Protein 3MWF (pdb70)

Foldseek 3Di:
DDWDQADQGIWDADDQWQAEEELALALCVLCVLLVHAHLEYAAFLPPPRHDPVCVVSNVNHHHQYHNLDGNLVVVLVSQGQEYEHECVRCVPCVVVNVVRYTYHYHPDQQPQLVSLCRVCRNNVNNVSSVVLVVVLLVLLVLLLVLVCVVCPVCPPWAEWEWEQELQWIKIQCAARQNVLVVSSRHHHDPVSVVCVVVVDGMGTGRDLVCLVNRAILAYEYHYDDSPDPDSCSSVVRCVVSCVDPSVCPHNNNVVVRYHPPDDCCLRHRSSHSVSSSVVSVVCCVSVVTDSD

Nearest PDB structures (foldseek):
  3mwf-assembly1_A  TM=1.003E+00  e=2.147E-59  Staphylococcus aureus subsp. aureus N315
  3mwg-assembly2_B  TM=9.743E-01  e=3.821E-48  Staphylococcus aureus subsp. aureus N315
  3tny-assembly1_A  TM=9.291E-01  e=4.302E-31  Bacillus cereus
  3eiw-assembly1_A  TM=8.180E-01  e=3.747E-22  Staphylococcus aureus subsp. aureus N315
  6all-assembly1_A  TM=7.785E-01  e=6.641E-17  Bacillus anthracis str. 'Ames Ancestor'

B-factor: mean 20.23, std 7.48, range [8.14, 50.44]

Solvent-accessible surface area: 13894 Å² total; per-residue (Å²): 121,46,72,2,184,28,38,51,38,91,11,102,1,158,48,96,8,140,99,0,0,0,0,0,15,1,0,10,0,0,0,20,24,5,58,19,138,3,27,0,0,8,27,4,39,29,95,103,70,39,7,104,88,6,82,109,56,5,135,142,8,91,42,1,21,89,2,67,77,16,70,43,114,39,0,53,124,28,162,12,46,0,0,0,0,1,79,84,82,2,82,200,40,22,108,86,0,47,178,48,6,43,0,0,1,13,90,23,26,19,70,5,49,66,1,0,120,22,0,0,87,3,1,37,50,106,141,74,5,109,75,24,23,118,107,2,78,84,50,15,45,44,0,69,143,7,0,103,40,84,38,137,145,61,30,65,14,83,6,4,3,0,2,0,24,19,122,27,0,48,0,11,4,4,0,1,0,4,39,1,7,66,44,0,12,4,103,29,17,169,83,0,55,99,44,36,107,106,61,88,54,54,5,101,14,122,47,81,144,39,0,78,30,0,42,2,49,7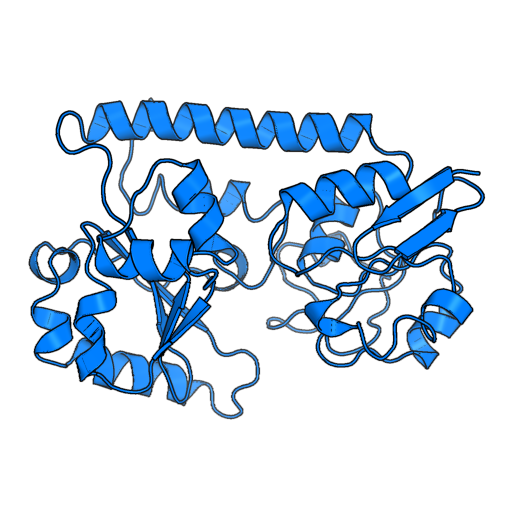,0,0,2,3,30,4,33,31,85,30,216,68,89,64,68,12,121,121,9,25,63,82,15,35,74,14,157,47,14,110,98,5,50,0,34,131,96,138,62,49,8,78,105,12,79,41,21,14,1,31,9,0,5,0,4,86,6,0,31,109,0,0,54,16,0,11,125,77,8,121,10,140,127,139

Structure (mmCIF, N/CA/C/O backbone):
data_3MWF
#
_entry.id   3MWF
#
_cell.length_a   57.719
_cell.length_b   71.588
_cell.length_c   72.568
_cell.angle_alpha   90.000
_cell.angle_beta   90.000
_cell.angle_gamma   90.000
#
_symmetry.space_group_name_H-M   'P 21 21 21'
#
loop_
_entity.id
_entity.type
_entity.pdbx_description
1 polymer 'Iron-regulated ABC transporter siderophore-binding protein SirA'
2 non-polymer 'FE (III) ION'
3 non-polymer '5-[(2-{[(3S)-5-{[(2S)-2-amino-2-carboxyethyl]amino}-3-carboxy-3-hydroxy-5-oxopentanoyl]amino}ethyl)amino]-2,5-dioxopentanoic acid'
4 water water
#
loop_
_atom_site.group_PDB
_atom_site.id
_atom_site.type_symbol
_atom_site.label_atom_id
_atom_site.label_alt_id
_atom_site.label_comp_id
_atom_site.label_asym_id
_atom_site.label_entity_id
_atom_site.label_seq_id
_atom_site.pdbx_PDB_ins_code
_atom_site.Cartn_x
_atom_site.Cartn_y
_atom_site.Cartn_z
_atom_site.occupancy
_atom_site.B_iso_or_equiv
_atom_site.auth_seq_id
_atom_site.auth_comp_id
_atom_site.auth_asym_id
_atom_site.auth_atom_id
_atom_site.pdbx_PDB_model_num
ATOM 1 N N . THR A 1 5 ? 40.300 12.439 -2.042 1.00 42.87 37 THR A N 1
ATOM 2 C CA . THR A 1 5 ? 39.203 13.059 -1.214 1.00 42.66 37 THR A CA 1
ATOM 3 C C . THR A 1 5 ? 38.593 14.290 -1.898 1.00 41.70 37 THR A C 1
ATOM 4 O O . THR A 1 5 ? 39.318 15.177 -2.364 1.00 41.71 37 THR A O 1
ATOM 8 N N . THR A 1 6 ? 37.258 14.311 -1.966 1.00 40.31 38 THR A N 1
ATOM 9 C CA . THR A 1 6 ? 36.495 15.412 -2.567 1.00 38.86 38 THR A CA 1
ATOM 10 C C . THR A 1 6 ? 35.335 15.811 -1.653 1.00 37.32 38 THR A C 1
ATOM 11 O O . THR A 1 6 ? 34.554 14.951 -1.215 1.00 36.93 38 THR A O 1
ATOM 15 N N . SER A 1 7 ? 35.224 17.108 -1.376 1.00 35.01 39 SER A N 1
ATOM 16 C CA . SER A 1 7 ? 34.119 17.638 -0.585 1.00 33.44 39 SER A CA 1
ATOM 17 C C . SER A 1 7 ? 33.070 18.248 -1.508 1.00 31.92 39 SER A C 1
ATOM 18 O O . SER A 1 7 ? 33.384 19.089 -2.356 1.00 32.22 39 SER A O 1
ATOM 21 N N . ILE A 1 8 ? 31.822 17.819 -1.341 1.00 29.22 40 ILE A N 1
ATOM 22 C CA . ILE A 1 8 ? 30.735 18.286 -2.185 1.00 27.60 40 ILE A CA 1
ATOM 23 C C . ILE A 1 8 ? 29.629 18.967 -1.384 1.00 26.17 40 ILE A C 1
ATOM 24 O O . ILE A 1 8 ? 29.115 18.389 -0.431 1.00 25.08 40 ILE A O 1
ATOM 29 N N . LYS A 1 9 ? 29.279 20.193 -1.779 1.00 24.45 41 LYS A N 1
ATOM 30 C CA . LYS A 1 9 ? 28.126 20.911 -1.234 1.00 24.14 41 LYS A CA 1
ATOM 31 C C . LYS A 1 9 ? 26.876 20.545 -2.045 1.00 22.69 41 LYS A C 1
ATOM 32 O O . LYS A 1 9 ? 26.877 20.691 -3.263 1.00 24.73 41 LYS A O 1
ATOM 38 N N . HIS A 1 10 ? 25.819 20.069 -1.394 1.00 20.40 42 HIS A N 1
ATOM 39 C CA . HIS A 1 10 ? 24.643 19.634 -2.147 1.00 18.49 42 HIS A CA 1
ATOM 40 C C . HIS A 1 10 ? 23.392 20.014 -1.378 1.00 18.95 42 HIS A C 1
ATOM 41 O O . HIS A 1 10 ? 23.474 20.759 -0.382 1.00 19.15 42 HIS A O 1
ATOM 48 N N . ALA A 1 11 ? 22.232 19.529 -1.824 1.00 18.16 43 ALA A N 1
ATOM 49 C CA . ALA A 1 11 ? 20.971 19.996 -1.258 1.00 18.42 43 ALA A CA 1
ATOM 50 C C . ALA A 1 11 ? 20.751 19.647 0.208 1.00 18.96 43 ALA A C 1
ATOM 51 O O . ALA A 1 11 ? 19.959 20.298 0.878 1.00 19.64 43 ALA A O 1
ATOM 53 N N . MET A 1 12 ? 21.451 18.628 0.705 1.00 17.60 44 MET A N 1
ATOM 54 C CA . MET A 1 12 ? 21.237 18.189 2.066 1.00 19.11 44 MET A CA 1
ATOM 55 C C . MET A 1 12 ? 22.434 18.423 2.977 1.00 18.91 44 MET A C 1
ATOM 56 O O . MET A 1 12 ? 22.458 17.931 4.104 1.00 20.34 44 MET A O 1
ATOM 61 N N . GLY A 1 13 ? 23.410 19.178 2.505 1.00 19.30 45 GLY A N 1
ATOM 62 C CA . GLY A 1 13 ? 24.566 19.498 3.347 1.00 20.00 45 GLY A CA 1
ATOM 63 C C . GLY A 1 13 ? 25.863 19.283 2.614 1.00 20.54 45 GLY A C 1
ATOM 64 O O . GLY A 1 13 ? 25.932 19.462 1.400 1.00 19.65 45 GLY A O 1
ATOM 65 N N . THR A 1 14 ? 26.903 18.918 3.368 1.00 20.48 46 THR A N 1
ATOM 66 C CA . THR A 1 14 ? 28.223 18.658 2.805 1.00 21.54 46 THR A CA 1
ATOM 67 C C . THR A 1 14 ? 28.609 17.192 2.967 1.00 21.24 46 THR A C 1
ATOM 68 O O . THR A 1 14 ? 28.424 16.610 4.043 1.00 21.87 46 THR A O 1
ATOM 72 N N . THR A 1 15 ? 29.169 16.613 1.904 1.00 21.73 47 THR A N 1
ATOM 73 C CA . THR A 1 15 ? 29.586 15.203 1.905 1.00 22.34 47 THR A CA 1
ATOM 74 C C . THR A 1 15 ? 31.021 15.052 1.447 1.00 23.73 47 THR A C 1
ATOM 75 O O . THR A 1 15 ? 31.395 15.621 0.430 1.00 23.65 47 THR A O 1
ATOM 79 N N . GLU A 1 16 ? 31.805 14.272 2.204 1.00 25.47 48 GLU A N 1
ATOM 80 C CA . GLU A 1 16 ? 33.177 13.937 1.847 1.00 27.38 48 GLU A CA 1
ATOM 81 C C . GLU A 1 16 ? 33.207 12.585 1.151 1.00 28.12 48 GLU A C 1
ATOM 82 O O . GLU A 1 16 ? 32.761 11.585 1.701 1.00 27.72 48 GLU A O 1
ATOM 88 N N . ILE A 1 17 ? 33.732 12.577 -0.067 1.00 29.78 49 ILE A N 1
ATOM 89 C CA . ILE A 1 17 ? 33.897 11.353 -0.837 1.00 31.88 49 ILE A CA 1
ATOM 90 C C . ILE A 1 17 ? 35.377 11.009 -0.844 1.00 33.83 49 ILE A C 1
ATOM 91 O O . ILE A 1 17 ? 36.210 11.830 -1.251 1.00 33.72 49 ILE A O 1
ATOM 96 N N . LYS A 1 18 ? 35.709 9.804 -0.384 1.00 36.00 50 LYS A N 1
ATOM 97 C CA . LYS A 1 18 ? 37.097 9.352 -0.466 1.00 37.86 50 LYS A CA 1
ATOM 98 C C . LYS A 1 18 ? 37.253 8.464 -1.694 1.00 38.25 50 LYS A C 1
ATOM 99 O O . LYS A 1 18 ? 36.569 7.446 -1.815 1.00 39.53 50 LYS A O 1
ATOM 105 N N . GLY A 1 19 ? 38.112 8.880 -2.624 1.00 38.09 51 GLY A N 1
ATOM 106 C CA . GLY A 1 19 ? 38.406 8.091 -3.823 1.00 37.83 51 GLY A CA 1
ATOM 107 C C . GLY A 1 19 ? 37.532 8.441 -5.010 1.00 37.68 51 GLY A C 1
ATOM 108 O O . GLY A 1 19 ? 36.762 9.407 -4.968 1.00 37.95 51 GLY A O 1
ATOM 109 N N . LYS A 1 20 ? 37.674 7.669 -6.086 1.00 36.89 52 LYS A N 1
ATOM 110 C CA . LYS A 1 20 ? 36.806 7.791 -7.245 1.00 35.81 52 LYS A CA 1
ATOM 111 C C . LYS A 1 20 ? 35.762 6.692 -7.079 1.00 34.47 52 LYS A C 1
ATOM 112 O O . LYS A 1 20 ? 36.086 5.513 -7.205 1.00 34.29 52 LYS A O 1
ATOM 118 N N . PRO A 1 21 ? 34.515 7.068 -6.732 1.00 32.40 53 PRO A N 1
ATOM 119 C CA . PRO A 1 21 ? 33.527 6.031 -6.443 1.00 31.24 53 PRO A CA 1
ATOM 120 C C . PRO A 1 21 ? 33.322 5.106 -7.635 1.00 30.04 53 PRO A C 1
ATOM 121 O O . PRO A 1 21 ? 33.270 5.580 -8.767 1.00 30.12 53 PRO A O 1
ATOM 125 N N . LYS A 1 22 ? 33.225 3.805 -7.380 1.00 28.91 54 LYS A N 1
ATOM 126 C CA . LYS A 1 22 ? 33.000 2.827 -8.452 1.00 28.19 54 LYS A CA 1
ATOM 127 C C . LYS A 1 22 ? 31.723 2.012 -8.258 1.00 26.25 54 LYS A C 1
ATOM 128 O O . LYS A 1 22 ? 31.299 1.281 -9.161 1.00 27.14 54 LYS A O 1
ATOM 134 N N . ARG A 1 23 ? 31.118 2.117 -7.078 1.00 23.39 55 ARG A N 1
ATOM 135 C CA . ARG A 1 23 ? 29.898 1.388 -6.766 1.00 21.10 55 ARG A CA 1
ATOM 136 C C . ARG A 1 23 ? 28.821 2.389 -6.359 1.00 19.67 55 ARG A C 1
ATOM 137 O O . ARG A 1 23 ? 28.697 2.721 -5.178 1.00 20.46 55 ARG A O 1
ATOM 145 N N A VAL A 1 24 ? 28.072 2.896 -7.333 0.50 18.65 56 VAL A N 1
ATOM 146 N N B VAL A 1 24 ? 28.036 2.822 -7.339 0.50 18.71 56 VAL A N 1
ATOM 147 C CA A VAL A 1 24 ? 27.093 3.950 -7.062 0.50 17.56 56 VAL A CA 1
ATOM 148 C CA B VAL A 1 24 ? 27.045 3.870 -7.147 0.50 17.74 56 VAL A CA 1
ATOM 149 C C A VAL A 1 24 ? 25.667 3.405 -7.071 0.50 17.11 56 VAL A C 1
ATOM 150 C C B VAL A 1 24 ? 25.642 3.295 -7.017 0.50 17.18 56 VAL A C 1
ATOM 151 O O A VAL A 1 24 ? 25.331 2.537 -7.888 0.50 16.72 56 VAL A O 1
ATOM 152 O O B VAL A 1 24 ? 25.283 2.323 -7.691 0.50 16.59 56 VAL A O 1
ATOM 159 N N . VAL A 1 25 ? 24.852 3.888 -6.132 1.00 16.29 57 VAL A N 1
ATOM 160 C CA . VAL A 1 25 ? 23.442 3.540 -6.030 1.00 15.22 57 VAL A CA 1
ATOM 161 C C . VAL A 1 25 ? 22.671 4.811 -6.349 1.00 15.29 57 VAL A C 1
ATOM 162 O O . VAL A 1 25 ? 22.909 5.844 -5.735 1.00 15.54 57 VAL A O 1
ATOM 166 N N . THR A 1 26 ? 21.745 4.718 -7.302 1.00 13.90 58 THR A N 1
ATOM 167 C CA . THR A 1 26 ? 20.963 5.873 -7.756 1.00 12.47 58 THR A CA 1
ATOM 168 C C . THR A 1 26 ? 19.531 5.735 -7.305 1.00 12.08 58 THR A C 1
ATOM 169 O O . THR A 1 26 ? 18.869 4.732 -7.605 1.00 13.22 58 THR A O 1
ATOM 173 N N . LEU A 1 27 ? 19.037 6.749 -6.585 1.00 11.42 59 LEU A N 1
ATOM 174 C CA . LEU A 1 27 ? 17.714 6.688 -5.929 1.00 10.46 59 LEU A CA 1
ATOM 175 C C . LEU A 1 27 ? 16.612 7.488 -6.609 1.00 10.69 59 LEU A C 1
ATOM 176 O O . LEU A 1 27 ? 15.538 7.637 -6.050 1.00 11.62 59 LEU A O 1
ATOM 181 N N . TYR A 1 28 ? 16.890 8.016 -7.800 1.00 10.77 60 TYR A N 1
ATOM 182 C CA . TYR A 1 28 ? 15.788 8.467 -8.646 1.00 12.04 60 TYR A CA 1
ATOM 183 C C . TYR A 1 28 ? 16.076 8.189 -10.115 1.00 11.53 60 TYR A C 1
ATOM 184 O O . TYR A 1 28 ? 17.227 8.050 -10.495 1.00 11.69 60 TYR A O 1
ATOM 193 N N . GLN A 1 29 ? 15.019 8.122 -10.934 1.00 11.07 61 GLN A N 1
ATOM 194 C CA . GLN A 1 29 ? 15.176 7.687 -12.329 1.00 11.89 61 GLN A CA 1
ATOM 195 C C . GLN A 1 29 ? 16.267 8.457 -13.060 1.00 12.15 61 GLN A C 1
ATOM 196 O O . GLN A 1 29 ? 17.077 7.875 -13.773 1.00 12.36 61 GLN A O 1
ATOM 202 N N . GLY A 1 30 ? 16.264 9.784 -12.926 1.00 12.56 62 GLY A N 1
ATOM 203 C CA . GLY A 1 30 ? 17.189 10.614 -13.704 1.00 12.84 62 GLY A CA 1
ATOM 204 C C . GLY A 1 30 ? 18.632 10.390 -13.301 1.00 12.72 62 GLY A C 1
ATOM 205 O O . GLY A 1 30 ? 19.510 10.506 -14.128 1.00 13.26 62 GLY A O 1
ATOM 206 N N . ALA A 1 31 ? 18.860 10.092 -12.022 1.00 11.98 63 ALA A N 1
ATOM 207 C CA . ALA A 1 31 ? 20.203 9.825 -11.513 1.00 12.15 63 ALA A CA 1
ATOM 208 C C . ALA A 1 31 ? 20.711 8.532 -12.148 1.00 12.60 63 ALA A C 1
ATOM 209 O O . ALA A 1 31 ? 21.868 8.436 -12.563 1.00 13.22 63 ALA A O 1
ATOM 211 N N . THR A 1 32 ? 19.831 7.543 -12.264 1.00 11.55 64 THR A N 1
ATOM 212 C CA . THR A 1 32 ? 20.212 6.278 -12.942 1.00 12.42 64 THR A CA 1
ATOM 213 C C . THR A 1 32 ? 20.622 6.518 -14.386 1.00 12.71 64 THR A C 1
ATOM 214 O O . THR A 1 32 ? 21.653 5.991 -14.863 1.00 13.11 64 THR A O 1
ATOM 218 N N . ASP A 1 33 ? 19.827 7.334 -15.060 1.00 12.78 65 ASP A N 1
ATOM 219 C CA . ASP A 1 33 ? 20.084 7.716 -16.433 1.00 13.14 65 ASP A CA 1
ATOM 220 C C . ASP A 1 33 ? 21.393 8.475 -16.565 1.00 13.99 65 ASP A C 1
ATOM 221 O O . ASP A 1 33 ? 22.198 8.208 -17.463 1.00 14.83 65 ASP A O 1
ATOM 226 N N . VAL A 1 34 ? 21.613 9.425 -15.670 1.00 13.87 66 VAL A N 1
ATOM 227 C CA . VAL A 1 34 ? 22.830 10.240 -15.721 1.00 14.49 66 VAL A CA 1
ATOM 228 C C . VAL A 1 34 ? 24.072 9.372 -15.452 1.00 14.64 66 VAL A C 1
ATOM 229 O O . VAL A 1 34 ? 25.100 9.542 -16.118 1.00 16.42 66 VAL A O 1
ATOM 233 N N . ALA A 1 35 ? 23.961 8.429 -14.513 1.00 15.51 67 ALA A N 1
ATOM 234 C CA . ALA A 1 35 ? 25.109 7.548 -14.212 1.00 16.16 67 ALA A CA 1
ATOM 235 C C . ALA A 1 35 ? 25.504 6.794 -15.485 1.00 17.15 67 ALA A C 1
ATOM 236 O O . ALA A 1 35 ? 26.681 6.765 -15.889 1.00 18.21 67 ALA A O 1
ATOM 238 N N . VAL A 1 36 ? 24.513 6.188 -16.131 1.00 16.38 68 VAL A N 1
ATOM 239 C CA . VAL A 1 36 ? 24.764 5.485 -17.395 1.00 17.10 68 VAL A CA 1
ATOM 240 C C . VAL A 1 36 ? 25.376 6.409 -18.463 1.00 18.05 68 VAL A C 1
ATOM 241 O O . VAL A 1 36 ? 26.354 6.049 -19.152 1.00 18.53 68 VAL A O 1
ATOM 245 N N . SER A 1 37 ? 24.833 7.619 -18.574 1.00 17.23 69 SER A N 1
ATOM 246 C CA . SER A 1 37 ? 25.305 8.617 -19.536 1.00 18.20 69 SER A CA 1
ATOM 247 C C . SER A 1 37 ? 26.767 9.026 -19.304 1.00 19.13 69 SER A C 1
ATOM 248 O O . SER A 1 37 ? 27.501 9.379 -20.260 1.00 18.72 69 SER A O 1
ATOM 251 N N . LEU A 1 38 ? 27.176 8.985 -18.040 1.00 19.75 70 LEU A N 1
ATOM 252 C CA . LEU A 1 38 ? 28.544 9.325 -17.637 1.00 21.49 70 LEU A CA 1
ATOM 253 C C . LEU A 1 38 ? 29.491 8.110 -17.677 1.00 22.79 70 LEU A C 1
ATOM 254 O O . LEU A 1 38 ? 30.668 8.226 -17.303 1.00 24.21 70 LEU A O 1
ATOM 259 N N . GLY A 1 39 ? 28.971 6.964 -18.112 1.00 23.34 71 GLY A N 1
ATOM 260 C CA . GLY A 1 39 ? 29.764 5.731 -18.283 1.00 24.29 71 GLY A CA 1
ATOM 261 C C . GLY A 1 39 ? 29.941 4.915 -17.013 1.00 24.63 71 GLY A C 1
ATOM 262 O O . GLY A 1 39 ? 30.855 4.076 -16.931 1.00 25.17 71 GLY A O 1
ATOM 263 N N . VAL A 1 40 ? 29.089 5.163 -16.019 1.00 23.53 72 VAL A N 1
ATOM 264 C CA . VAL A 1 40 ? 29.136 4.454 -14.745 1.00 24.25 72 VAL A CA 1
ATOM 265 C C . VAL A 1 40 ? 27.853 3.655 -14.506 1.00 23.68 72 VAL A C 1
ATOM 266 O O . VAL A 1 40 ? 26.816 4.242 -14.173 1.00 25.52 72 VAL A O 1
ATOM 270 N N A LYS A 1 41 ? 27.911 2.331 -14.664 0.50 22.59 73 LYS A N 1
ATOM 271 N N B LYS A 1 41 ? 27.914 2.340 -14.676 0.50 22.38 73 LYS A N 1
ATOM 272 C CA A LYS A 1 41 ? 26.749 1.475 -14.395 0.50 21.79 73 LYS A CA 1
ATOM 273 C CA B LYS A 1 41 ? 26.764 1.513 -14.372 0.50 21.35 73 LYS A CA 1
ATOM 274 C C A LYS A 1 41 ? 26.518 1.336 -12.886 0.50 20.78 73 LYS A C 1
ATOM 275 C C B LYS A 1 41 ? 26.569 1.457 -12.865 0.50 20.59 73 LYS A C 1
ATOM 276 O O A LYS A 1 41 ? 27.370 0.793 -12.182 0.50 20.31 73 LYS A O 1
ATOM 277 O O B LYS A 1 41 ? 27.501 1.099 -12.144 0.50 20.23 73 LYS A O 1
ATOM 288 N N . PRO A 1 42 ? 25.363 1.821 -12.382 1.00 19.74 74 PRO A N 1
ATOM 289 C CA . PRO A 1 42 ? 25.082 1.725 -10.956 1.00 19.03 74 PRO A CA 1
ATOM 290 C C . PRO A 1 42 ? 25.060 0.271 -10.472 1.00 18.25 74 PRO A C 1
ATOM 291 O O . PRO A 1 42 ? 24.614 -0.617 -11.196 1.00 17.63 74 PRO A O 1
ATOM 295 N N . VAL A 1 43 ? 25.562 0.033 -9.266 1.00 18.14 75 VAL A N 1
ATOM 296 C CA . VAL A 1 43 ? 25.434 -1.290 -8.672 1.00 17.99 75 VAL A CA 1
ATOM 297 C C . VAL A 1 43 ? 24.018 -1.538 -8.162 1.00 17.33 75 VAL A C 1
ATOM 298 O O . VAL A 1 43 ? 23.582 -2.689 -8.017 1.00 17.82 75 VAL A O 1
ATOM 302 N N . GLY A 1 44 ? 23.303 -0.436 -7.895 1.00 16.33 76 GLY A N 1
ATOM 303 C CA . GLY A 1 44 ? 21.929 -0.485 -7.409 1.00 15.10 76 GLY A CA 1
ATOM 304 C C . GLY A 1 44 ? 21.148 0.717 -7.926 1.00 14.90 76 GLY A C 1
ATOM 305 O O . GLY A 1 44 ? 21.706 1.780 -8.111 1.00 14.45 76 GLY A O 1
ATOM 306 N N . ALA A 1 45 ? 19.858 0.520 -8.158 1.00 14.64 77 ALA A N 1
ATOM 307 C CA . ALA A 1 45 ? 18.973 1.598 -8.656 1.00 13.47 77 ALA A CA 1
ATOM 308 C C . ALA A 1 45 ? 17.579 1.384 -8.156 1.00 13.37 77 ALA A C 1
ATOM 309 O O . ALA A 1 45 ? 17.148 0.253 -7.938 1.00 14.15 77 ALA A O 1
ATOM 311 N N . VAL A 1 46 ? 16.826 2.473 -7.995 1.00 12.75 78 VAL A N 1
ATOM 312 C CA . VAL A 1 46 ? 15.408 2.304 -7.746 1.00 12.15 78 VAL A CA 1
ATOM 313 C C . VAL A 1 46 ? 14.718 1.735 -9.008 1.00 13.00 78 VAL A C 1
ATOM 314 O O . VAL A 1 46 ? 15.203 1.905 -10.127 1.00 13.85 78 VAL A O 1
ATOM 318 N N . GLU A 1 47 ? 13.631 1.008 -8.791 1.00 12.42 79 GLU A N 1
ATOM 319 C CA . GLU A 1 47 ? 12.881 0.440 -9.924 1.00 13.66 79 GLU A CA 1
ATOM 320 C C . GLU A 1 47 ? 12.305 1.557 -10.804 1.00 13.22 79 GLU A C 1
ATOM 321 O O . GLU A 1 47 ? 12.022 2.650 -10.322 1.00 13.12 79 GLU A O 1
ATOM 327 N N . SER A 1 48 ? 12.129 1.270 -12.084 1.00 13.14 80 SER A N 1
ATOM 328 C CA . SER A 1 48 ? 11.477 2.202 -12.985 1.00 12.00 80 SER A CA 1
ATOM 329 C C . SER A 1 48 ? 10.012 2.378 -12.617 1.00 11.86 80 SER A C 1
ATOM 330 O O . SER A 1 48 ? 9.380 1.486 -12.039 1.00 12.47 80 SER A O 1
ATOM 333 N N . TRP A 1 49 ? 9.432 3.523 -12.980 1.00 11.21 81 TRP A N 1
ATOM 334 C CA . TRP A 1 49 ? 8.060 3.773 -12.632 1.00 11.11 81 TRP A CA 1
ATOM 335 C C . TRP A 1 49 ? 7.083 2.897 -13.415 1.00 11.56 81 TRP A C 1
ATOM 336 O O . TRP A 1 49 ? 6.007 2.523 -12.908 1.00 12.82 81 TRP A O 1
ATOM 347 N N . THR A 1 50 ? 7.441 2.627 -14.658 1.00 11.81 82 THR A N 1
ATOM 348 C CA . THR A 1 50 ? 6.655 1.696 -15.504 1.00 12.72 82 THR A CA 1
ATOM 349 C C . THR A 1 50 ? 7.671 0.781 -16.161 1.00 13.43 82 THR A C 1
ATOM 350 O O . THR A 1 50 ? 8.880 0.968 -15.975 1.00 13.38 82 THR A O 1
ATOM 354 N N . GLN A 1 51 ? 7.198 -0.215 -16.923 1.00 12.93 83 GLN A N 1
ATOM 355 C CA . GLN A 1 51 ? 8.122 -1.214 -17.495 1.00 14.57 83 GLN A CA 1
ATOM 356 C C . GLN A 1 51 ? 9.022 -1.806 -16.405 1.00 14.21 83 GLN A C 1
ATOM 357 O O . GLN A 1 51 ? 10.186 -2.067 -16.651 1.00 14.71 83 GLN A O 1
ATOM 363 N N . LYS A 1 52 ? 8.450 -2.060 -15.230 1.00 14.40 84 LYS A N 1
ATOM 364 C CA . LYS A 1 52 ? 9.271 -2.486 -14.091 1.00 15.03 84 LYS A CA 1
ATOM 365 C C . LYS A 1 52 ? 9.981 -3.795 -14.399 1.00 15.67 84 LYS A C 1
ATOM 366 O O . LYS A 1 52 ? 9.408 -4.654 -15.080 1.00 15.55 84 LYS A O 1
ATOM 372 N N . PRO A 1 53 ? 11.189 -3.995 -13.869 1.00 15.65 85 PRO A N 1
ATOM 373 C CA . PRO A 1 53 ? 11.931 -3.132 -12.934 1.00 15.68 85 PRO A CA 1
ATOM 374 C C . PRO A 1 53 ? 12.843 -2.095 -13.589 1.00 14.97 85 PRO A C 1
ATOM 375 O O . PRO A 1 53 ? 13.382 -1.244 -12.869 1.00 13.62 85 PRO A O 1
ATOM 379 N N . LYS A 1 54 ? 13.035 -2.165 -14.912 1.00 14.57 86 LYS A N 1
ATOM 380 C CA . LYS A 1 54 ? 13.994 -1.307 -15.606 1.00 14.53 86 LYS A CA 1
ATOM 381 C C . LYS A 1 54 ? 13.416 -0.868 -16.946 1.00 14.21 86 LYS A C 1
ATOM 382 O O . LYS A 1 54 ? 12.984 -1.704 -17.742 1.00 14.27 86 LYS A O 1
ATOM 388 N N . PHE A 1 55 ? 13.407 0.435 -17.199 1.00 14.17 87 PHE A N 1
ATOM 389 C CA . PHE A 1 55 ? 12.902 0.931 -18.474 1.00 14.00 87 PHE A CA 1
ATOM 390 C C . PHE A 1 55 ? 13.610 0.258 -19.647 1.00 14.77 87 PHE A C 1
ATOM 391 O O . PHE A 1 55 ? 14.844 0.096 -19.640 1.00 14.09 87 PHE A O 1
ATOM 399 N N A GLU A 1 56 ? 12.827 -0.108 -20.659 0.50 15.57 88 GLU A N 1
ATOM 400 N N B GLU A 1 56 ? 12.816 -0.106 -20.650 0.50 15.54 88 GLU A N 1
ATOM 401 C CA A GLU A 1 56 ? 13.361 -0.743 -21.874 0.50 17.26 88 GLU A CA 1
ATOM 402 C CA B GLU A 1 56 ? 13.321 -0.753 -21.867 0.50 17.32 88 GLU A CA 1
ATOM 403 C C A GLU A 1 56 ? 14.562 -0.008 -22.483 0.50 17.13 88 GLU A C 1
ATOM 404 C C B GLU A 1 56 ? 14.510 -0.016 -22.531 0.50 17.13 88 GLU A C 1
ATOM 405 O O A GLU A 1 56 ? 15.569 -0.624 -22.861 0.50 17.54 88 GLU A O 1
ATOM 406 O O B GLU A 1 56 ? 15.473 -0.649 -22.975 0.50 17.74 88 GLU A O 1
ATOM 417 N N . TYR A 1 57 ? 14.481 1.319 -22.546 1.00 17.23 89 TYR A N 1
ATOM 418 C CA . TYR A 1 57 ? 15.526 2.111 -23.185 1.00 17.11 89 TYR A CA 1
ATOM 419 C C . TYR A 1 57 ? 16.902 1.985 -22.505 1.00 17.81 89 TYR A C 1
ATOM 420 O O . TYR A 1 57 ? 17.929 2.139 -23.153 1.00 18.55 89 TYR A O 1
ATOM 429 N N . ILE A 1 58 ? 16.916 1.640 -21.221 1.00 16.82 90 ILE A N 1
ATOM 430 C CA . ILE A 1 58 ? 18.159 1.587 -20.453 1.00 18.10 90 ILE A CA 1
ATOM 431 C C . ILE A 1 58 ? 18.544 0.220 -19.858 1.00 18.12 90 ILE A C 1
ATOM 432 O O . ILE A 1 58 ? 19.658 0.064 -19.314 1.00 18.63 90 ILE A O 1
ATOM 437 N N . LYS A 1 59 ? 17.660 -0.764 -19.956 1.00 19.26 91 LYS A N 1
ATOM 438 C CA . LYS A 1 59 ? 17.841 -1.991 -19.162 1.00 20.03 91 LYS A CA 1
ATOM 439 C C . LYS A 1 59 ? 19.117 -2.752 -19.564 1.00 20.64 91 LYS A C 1
ATOM 440 O O . LYS A 1 59 ? 19.742 -3.373 -18.703 1.00 19.94 91 LYS A O 1
ATOM 446 N N . ASN A 1 60 ? 19.512 -2.663 -20.841 1.00 22.15 92 ASN A N 1
ATOM 447 C CA . ASN A 1 60 ? 20.733 -3.344 -21.315 1.00 24.37 92 ASN A CA 1
ATOM 448 C C . ASN A 1 60 ? 22.010 -2.689 -20.791 1.00 24.66 92 ASN A C 1
ATOM 449 O O . ASN A 1 60 ? 23.094 -3.285 -20.852 1.00 26.29 92 ASN A O 1
ATOM 454 N N . ASP A 1 61 ? 21.884 -1.459 -20.294 1.00 23.46 93 ASP A N 1
ATOM 455 C CA . ASP A 1 61 ? 22.984 -0.781 -19.612 1.00 24.61 93 ASP A CA 1
ATOM 456 C C . ASP A 1 61 ? 22.928 -1.002 -18.103 1.00 23.91 93 ASP A C 1
ATOM 457 O O . ASP A 1 61 ? 23.842 -0.578 -17.383 1.00 24.49 93 ASP A O 1
ATOM 462 N N . LEU A 1 62 ? 21.867 -1.658 -17.628 1.00 23.13 94 LEU A N 1
ATOM 463 C CA . LEU A 1 62 ? 21.688 -1.949 -16.207 1.00 22.50 94 LEU A CA 1
ATOM 464 C C . LEU A 1 62 ? 21.648 -3.449 -15.909 1.00 22.91 94 LEU A C 1
ATOM 465 O O . LEU A 1 62 ? 21.057 -3.876 -14.919 1.00 22.60 94 LEU A O 1
ATOM 470 N N . LYS A 1 63 ? 22.275 -4.256 -16.752 1.00 24.78 95 LYS A N 1
ATOM 471 C CA . LYS A 1 63 ? 22.272 -5.684 -16.453 1.00 27.18 95 LYS A CA 1
ATOM 472 C C . LYS A 1 63 ? 23.142 -5.905 -15.198 1.00 27.47 95 LYS A C 1
ATOM 473 O O . LYS A 1 63 ? 24.218 -5.310 -15.048 1.00 28.39 95 LYS A O 1
ATOM 479 N N . ASP A 1 64 ? 22.645 -6.704 -14.270 1.00 28.09 96 ASP A N 1
ATOM 480 C CA . ASP A 1 64 ? 23.314 -6.908 -12.974 1.00 27.73 96 ASP A CA 1
ATOM 481 C C . ASP A 1 64 ? 23.154 -5.761 -11.969 1.00 25.93 96 ASP A C 1
ATOM 482 O O . ASP A 1 64 ? 23.536 -5.917 -10.804 1.00 26.04 96 ASP A O 1
ATOM 487 N N . THR A 1 65 ? 22.629 -4.608 -12.400 1.00 22.91 97 THR A N 1
ATOM 488 C CA . THR A 1 65 ? 22.205 -3.590 -11.430 1.00 20.68 97 THR A CA 1
ATOM 489 C C . THR A 1 65 ? 21.097 -4.159 -10.552 1.00 19.87 97 THR A C 1
ATOM 490 O O . THR A 1 65 ? 20.084 -4.662 -11.044 1.00 19.74 97 THR A O 1
ATOM 494 N N . LYS A 1 66 ? 21.278 -4.096 -9.236 1.00 19.28 98 LYS A N 1
ATOM 495 C CA . LYS A 1 66 ? 20.311 -4.615 -8.312 1.00 19.50 98 LYS A CA 1
ATOM 496 C C . LYS A 1 66 ? 19.242 -3.554 -8.061 1.00 19.03 98 LYS A C 1
ATOM 497 O O . LYS A 1 66 ? 19.552 -2.364 -7.926 1.00 19.34 98 LYS A O 1
ATOM 503 N N . ILE A 1 67 ? 18.002 -3.996 -7.967 1.00 17.64 99 ILE A N 1
ATOM 504 C CA . ILE A 1 67 ? 16.893 -3.073 -7.678 1.00 17.38 99 ILE A CA 1
ATOM 505 C C . ILE A 1 67 ? 16.804 -2.894 -6.171 1.00 17.54 99 ILE A C 1
ATOM 506 O O . ILE A 1 67 ? 16.693 -3.876 -5.432 1.00 17.89 99 ILE A O 1
ATOM 511 N N . VAL A 1 68 ? 16.856 -1.645 -5.707 1.00 16.35 100 VAL A N 1
ATOM 512 C CA . VAL A 1 68 ? 16.791 -1.385 -4.281 1.00 17.30 100 VAL A CA 1
ATOM 513 C C . VAL A 1 68 ? 15.419 -0.934 -3.787 1.00 17.25 100 VAL A C 1
ATOM 514 O O . VAL A 1 68 ? 15.293 -0.515 -2.637 1.00 19.82 100 VAL A O 1
ATOM 518 N N . GLY A 1 69 ? 14.387 -1.058 -4.615 1.00 16.22 101 GLY A N 1
ATOM 519 C CA . GLY A 1 69 ? 13.033 -0.739 -4.176 1.00 15.13 101 GLY A CA 1
ATOM 520 C C . GLY A 1 69 ? 12.404 0.394 -4.972 1.00 14.48 101 GLY A C 1
ATOM 521 O O . GLY A 1 69 ? 12.919 0.791 -6.010 1.00 14.75 101 GLY A O 1
ATOM 522 N N A GLN A 1 70 ? 11.307 0.924 -4.450 0.50 14.72 102 GLN A N 1
ATOM 523 N N B GLN A 1 70 ? 11.293 0.906 -4.474 0.50 14.77 102 GLN A N 1
ATOM 524 C CA A GLN A 1 70 ? 10.493 1.925 -5.147 0.50 14.92 102 GLN A CA 1
ATOM 525 C CA B GLN A 1 70 ? 10.540 1.926 -5.192 0.50 15.00 102 GLN A CA 1
ATOM 526 C C A GLN A 1 70 ? 10.985 3.329 -4.815 0.50 14.37 102 GLN A C 1
ATOM 527 C C B GLN A 1 70 ? 11.110 3.291 -4.862 0.50 14.47 102 GLN A C 1
ATOM 528 O O A GLN A 1 70 ? 11.338 3.631 -3.670 0.50 14.27 102 GLN A O 1
ATOM 529 O O B GLN A 1 70 ? 11.638 3.528 -3.769 0.50 14.59 102 GLN A O 1
ATOM 540 N N . GLU A 1 71 ? 11.005 4.195 -5.820 1.00 13.46 103 GLU A N 1
ATOM 541 C CA . GLU A 1 71 ? 11.529 5.553 -5.621 1.00 13.58 103 GLU A CA 1
ATOM 542 C C . GLU A 1 71 ? 10.948 6.327 -4.417 1.00 13.91 103 GLU A C 1
ATOM 543 O O . GLU A 1 71 ? 11.676 7.042 -3.749 1.00 14.03 103 GLU A O 1
ATOM 549 N N . PRO A 1 72 ? 9.636 6.186 -4.133 1.00 14.93 104 PRO A N 1
ATOM 550 C CA . PRO A 1 72 ? 9.131 6.910 -2.955 1.00 16.55 104 PRO A CA 1
ATOM 551 C C . PRO A 1 72 ? 9.664 6.407 -1.608 1.00 16.51 104 PRO A C 1
ATOM 552 O O . PRO A 1 72 ? 9.545 7.120 -0.609 1.00 17.92 104 PRO A O 1
ATOM 556 N N . ALA A 1 73 ? 10.214 5.196 -1.567 1.00 17.07 105 ALA A N 1
ATOM 557 C CA . ALA A 1 73 ? 10.690 4.607 -0.294 1.00 16.94 105 ALA A CA 1
ATOM 558 C C . ALA A 1 73 ? 11.621 3.444 -0.526 1.00 16.70 105 ALA A C 1
ATOM 559 O O . ALA A 1 73 ? 11.231 2.266 -0.358 1.00 16.76 105 ALA A O 1
ATOM 561 N N . PRO A 1 74 ? 12.863 3.747 -0.914 1.00 15.90 106 PRO A N 1
ATOM 562 C CA . PRO A 1 74 ? 13.825 2.680 -1.217 1.00 16.23 106 PRO A CA 1
ATOM 563 C C . PRO A 1 74 ? 14.202 1.873 0.027 1.00 16.64 106 PRO A C 1
ATOM 564 O O . PRO A 1 74 ? 14.038 2.341 1.164 1.00 16.18 106 PRO A O 1
ATOM 568 N N . ASN A 1 75 ? 14.619 0.634 -0.218 1.00 16.34 107 ASN A N 1
ATOM 569 C CA . ASN A 1 75 ? 14.907 -0.305 0.866 1.00 16.57 107 ASN A CA 1
ATOM 570 C C . ASN A 1 75 ? 16.348 -0.132 1.312 1.00 16.36 107 ASN A C 1
ATOM 571 O O . ASN A 1 75 ? 17.284 -0.517 0.599 1.00 16.28 107 ASN A O 1
ATOM 576 N N . LEU A 1 76 ? 16.523 0.499 2.482 1.00 17.51 108 LEU A N 1
ATOM 577 C CA . LEU A 1 76 ? 17.863 0.806 2.981 1.00 18.64 108 LEU A CA 1
ATOM 578 C C . LEU A 1 76 ? 18.728 -0.435 3.234 1.00 19.07 108 LEU A C 1
ATOM 579 O O . LEU A 1 76 ? 19.957 -0.389 3.088 1.00 19.51 108 LEU A O 1
ATOM 584 N N . GLU A 1 77 ? 18.096 -1.536 3.638 1.00 20.56 109 GLU A N 1
ATOM 585 C CA . GLU A 1 77 ? 18.843 -2.797 3.785 1.00 20.70 109 GLU A CA 1
ATOM 586 C C . GLU A 1 77 ? 19.440 -3.272 2.462 1.00 20.32 109 GLU A C 1
ATOM 587 O O . GLU A 1 77 ? 20.590 -3.661 2.402 1.00 20.33 109 GLU A O 1
ATOM 593 N N . GLU A 1 78 ? 18.671 -3.201 1.378 1.00 19.34 110 GLU A N 1
ATOM 594 C CA . GLU A 1 78 ? 19.204 -3.598 0.085 1.00 19.71 110 GLU A CA 1
ATOM 595 C C . GLU A 1 78 ? 20.323 -2.673 -0.387 1.00 18.57 110 GLU A C 1
ATOM 596 O O . GLU A 1 78 ? 21.265 -3.125 -1.010 1.00 19.28 110 GLU A O 1
ATOM 602 N N . ILE A 1 79 ? 20.206 -1.368 -0.115 1.00 17.38 111 ILE A N 1
ATOM 603 C CA . ILE A 1 79 ? 21.276 -0.432 -0.442 1.00 16.84 111 ILE A CA 1
ATOM 604 C C . ILE A 1 79 ? 22.549 -0.820 0.337 1.00 18.22 111 ILE A C 1
ATOM 605 O O . ILE A 1 79 ? 23.628 -0.944 -0.244 1.00 17.95 111 ILE A O 1
ATOM 610 N N . SER A 1 80 ? 22.383 -1.050 1.635 1.00 19.02 112 SER A N 1
ATOM 611 C CA . SER A 1 80 ? 23.512 -1.414 2.504 1.00 20.62 112 SER A CA 1
ATOM 612 C C . SER A 1 80 ? 24.258 -2.654 1.992 1.00 20.80 112 SER A C 1
ATOM 613 O O . SER A 1 80 ? 25.495 -2.679 1.981 1.00 20.73 112 SER A O 1
ATOM 616 N N . LYS A 1 81 ? 23.493 -3.664 1.564 1.00 21.49 113 LYS A N 1
ATOM 617 C CA . LYS A 1 81 ? 24.059 -4.930 1.078 1.00 21.94 113 LYS A CA 1
ATOM 618 C C . LYS A 1 81 ? 24.921 -4.813 -0.157 1.00 21.96 113 LYS A C 1
ATOM 619 O O . LYS A 1 81 ? 25.770 -5.675 -0.421 1.00 21.45 113 LYS A O 1
ATOM 625 N N . LEU A 1 82 ? 24.718 -3.746 -0.926 1.00 21.06 114 LEU A N 1
ATOM 626 C CA . LEU A 1 82 ? 25.513 -3.516 -2.103 1.00 20.79 114 LEU A CA 1
ATOM 627 C C . LEU A 1 82 ? 26.883 -2.922 -1.823 1.00 21.06 114 LEU A C 1
ATOM 628 O O . LEU A 1 82 ? 27.702 -2.843 -2.726 1.00 21.37 114 LEU A O 1
ATOM 633 N N . LYS A 1 83 ? 27.125 -2.509 -0.577 1.00 21.37 115 LYS A N 1
ATOM 634 C CA . LYS A 1 83 ? 28.398 -1.870 -0.212 1.00 21.83 115 LYS A CA 1
ATOM 635 C C . LYS A 1 83 ? 28.754 -0.759 -1.201 1.00 21.05 115 LYS A C 1
ATOM 636 O O . LYS A 1 83 ? 29.816 -0.766 -1.851 1.00 20.59 115 LYS A O 1
ATOM 642 N N . PRO A 1 84 ? 27.842 0.220 -1.351 1.00 19.81 116 PRO A N 1
ATOM 643 C CA . PRO A 1 84 ? 28.128 1.298 -2.288 1.00 18.93 116 PRO A CA 1
ATOM 644 C C . PRO A 1 84 ? 29.210 2.226 -1.746 1.00 18.68 116 PRO A C 1
ATOM 645 O O . PRO A 1 84 ? 29.438 2.278 -0.528 1.00 19.14 116 PRO A O 1
ATOM 649 N N . ASP A 1 85 ? 29.881 2.918 -2.642 1.00 18.90 117 ASP A N 1
ATOM 650 C CA . ASP A 1 85 ? 30.766 3.999 -2.231 1.00 20.09 117 ASP A CA 1
ATOM 651 C C . ASP A 1 85 ? 30.181 5.387 -2.512 1.00 18.56 117 ASP A C 1
ATOM 652 O O . ASP A 1 85 ? 30.775 6.398 -2.129 1.00 18.78 117 ASP A O 1
ATOM 657 N N . LEU A 1 86 ? 29.014 5.428 -3.163 1.00 17.51 118 LEU A N 1
ATOM 658 C CA . LEU A 1 86 ? 28.313 6.687 -3.412 1.00 16.48 118 LEU A CA 1
ATOM 659 C C . LEU A 1 86 ? 26.827 6.409 -3.580 1.00 16.50 118 LEU A C 1
ATOM 660 O O . LEU A 1 86 ? 26.443 5.464 -4.298 1.00 15.91 118 LEU A O 1
ATOM 665 N N . ILE A 1 87 ? 26.005 7.192 -2.889 1.00 15.04 119 ILE A N 1
ATOM 666 C CA . ILE A 1 87 ? 24.552 7.138 -3.075 1.00 14.93 119 ILE A CA 1
ATOM 667 C C . ILE A 1 87 ? 24.110 8.482 -3.626 1.00 14.99 119 ILE A C 1
ATOM 668 O O . ILE A 1 87 ? 24.513 9.518 -3.111 1.00 14.88 119 ILE A O 1
ATOM 673 N N . VAL A 1 88 ? 23.281 8.469 -4.679 1.00 14.65 120 VAL A N 1
ATOM 674 C CA . VAL A 1 88 ? 22.743 9.725 -5.213 1.00 14.86 120 VAL A CA 1
ATOM 675 C C . VAL A 1 88 ? 21.244 9.776 -4.853 1.00 14.78 120 VAL A C 1
ATOM 676 O O . VAL A 1 88 ? 20.449 8.909 -5.263 1.00 14.52 120 VAL A O 1
ATOM 680 N N . ALA A 1 89 ? 20.881 10.789 -4.069 1.00 13.38 121 ALA A N 1
ATOM 681 C CA . ALA A 1 89 ? 19.553 10.900 -3.471 1.00 13.12 121 ALA A CA 1
ATOM 682 C C . ALA A 1 89 ? 18.964 12.233 -3.905 1.00 12.65 121 ALA A C 1
ATOM 683 O O . ALA A 1 89 ? 19.637 13.001 -4.590 1.00 12.70 121 ALA A O 1
ATOM 685 N N . SER A 1 90 ? 17.714 12.462 -3.517 1.00 12.67 122 SER A N 1
ATOM 686 C CA . SER A 1 90 ? 17.054 13.761 -3.720 1.00 12.70 122 SER A CA 1
ATOM 687 C C . SER A 1 90 ? 16.392 14.187 -2.409 1.00 13.61 122 SER A C 1
ATOM 688 O O . SER A 1 90 ? 15.965 13.338 -1.604 1.00 13.22 122 SER A O 1
ATOM 691 N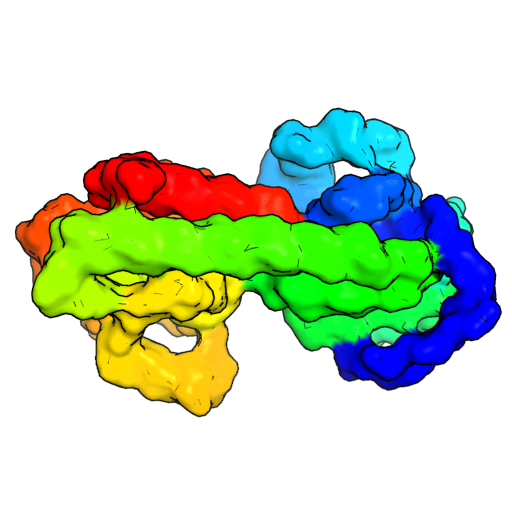 N . LYS A 1 91 ? 16.272 15.496 -2.203 1.00 13.47 123 LYS A N 1
ATOM 692 C CA . LYS A 1 91 ? 15.559 15.993 -1.029 1.00 15.74 123 LYS A CA 1
ATOM 693 C C . LYS A 1 91 ? 14.088 15.602 -1.157 1.00 15.14 123 LYS A C 1
ATOM 694 O O . LYS A 1 91 ? 13.466 15.129 -0.207 1.00 15.17 123 LYS A O 1
ATOM 700 N N . VAL A 1 92 ? 13.526 15.735 -2.362 1.00 14.74 124 VAL A N 1
ATOM 701 C CA . VAL A 1 92 ? 12.117 15.427 -2.491 1.00 14.93 124 VAL A CA 1
ATOM 702 C C . VAL A 1 92 ? 11.747 13.977 -2.084 1.00 14.83 124 VAL A C 1
ATOM 703 O O . VAL A 1 92 ? 10.738 13.756 -1.408 1.00 15.48 124 VAL A O 1
ATOM 707 N N . ARG A 1 93 ? 12.558 12.997 -2.470 1.00 13.54 125 ARG A N 1
ATOM 708 C CA . ARG A 1 93 ? 12.239 11.618 -2.110 1.00 13.30 125 ARG A CA 1
ATOM 709 C C . ARG A 1 93 ? 12.795 11.206 -0.753 1.00 12.75 125 ARG A C 1
ATOM 710 O O . ARG A 1 93 ? 12.148 10.456 -0.030 1.00 13.67 125 ARG A O 1
ATOM 718 N N . ASN A 1 94 ? 13.990 11.693 -0.435 1.00 13.02 126 ASN A N 1
ATOM 719 C CA . ASN A 1 94 ? 14.771 11.034 0.622 1.00 12.70 126 ASN A CA 1
ATOM 720 C C . ASN A 1 94 ? 15.154 11.946 1.781 1.00 14.28 126 ASN A C 1
ATOM 721 O O . ASN A 1 94 ? 15.980 11.554 2.606 1.00 14.62 126 ASN A O 1
ATOM 726 N N . GLU A 1 95 ? 14.548 13.127 1.891 1.00 14.71 127 GLU A N 1
ATOM 727 C CA . GLU A 1 95 ? 15.022 14.056 2.943 1.00 16.25 127 GLU A CA 1
ATOM 728 C C . GLU A 1 95 ? 15.014 13.375 4.311 1.00 16.76 127 GLU A C 1
ATOM 729 O O . GLU A 1 95 ? 15.975 13.523 5.072 1.00 15.97 127 GLU A O 1
ATOM 735 N N . LYS A 1 96 ? 13.944 12.625 4.599 1.00 17.69 128 LYS A N 1
ATOM 736 C CA . LYS A 1 96 ? 13.749 12.057 5.935 1.00 19.47 128 LYS A CA 1
ATOM 737 C C . LYS A 1 96 ? 14.697 10.897 6.267 1.00 19.00 128 LYS A C 1
ATOM 738 O O . LYS A 1 96 ? 14.897 10.586 7.438 1.00 19.33 128 LYS A O 1
ATOM 744 N N . VAL A 1 97 ? 15.279 10.262 5.248 1.00 17.30 129 VAL A N 1
ATOM 745 C CA . VAL A 1 97 ? 16.223 9.180 5.472 1.00 17.23 129 VAL A CA 1
ATOM 746 C C . VAL A 1 97 ? 17.672 9.552 5.104 1.00 15.80 129 VAL A C 1
ATOM 747 O O . VAL A 1 97 ? 18.522 8.681 5.017 1.00 15.48 129 VAL A O 1
ATOM 751 N N . TYR A 1 98 ? 17.925 10.832 4.817 1.00 15.21 130 TYR A N 1
ATOM 752 C CA . TYR A 1 98 ? 19.266 11.250 4.389 1.00 14.23 130 TYR A CA 1
ATOM 753 C C . TYR A 1 98 ? 20.358 10.825 5.385 1.00 14.24 130 TYR A C 1
ATOM 754 O O . TYR A 1 98 ? 21.436 10.377 4.969 1.00 13.63 130 TYR A O 1
ATOM 763 N N . ASP A 1 99 ? 20.096 10.987 6.686 1.00 14.13 131 ASP A N 1
ATOM 764 C CA . ASP A 1 99 ? 21.118 10.599 7.684 1.00 14.55 131 ASP A CA 1
ATOM 765 C C . ASP A 1 99 ? 21.373 9.084 7.645 1.00 15.20 131 ASP A C 1
ATOM 766 O O . ASP A 1 99 ? 22.533 8.642 7.802 1.00 15.18 131 ASP A O 1
ATOM 771 N N A GLN A 1 100 ? 20.302 8.316 7.437 0.50 15.49 132 GLN A N 1
ATOM 772 N N B GLN A 1 100 ? 20.316 8.293 7.452 0.50 15.48 132 GLN A N 1
ATOM 773 C CA A GLN A 1 100 ? 20.397 6.860 7.362 0.50 16.05 132 GLN A CA 1
ATOM 774 C CA B GLN A 1 100 ? 20.488 6.839 7.384 0.50 15.98 132 GLN A CA 1
ATOM 775 C C A GLN A 1 100 ? 21.187 6.439 6.117 0.50 15.90 132 GLN A C 1
ATOM 776 C C B GLN A 1 100 ? 21.248 6.454 6.112 0.50 15.81 132 GLN A C 1
ATOM 777 O O A GLN A 1 100 ? 22.001 5.518 6.168 0.50 15.56 132 GLN A O 1
ATOM 778 O O B GLN A 1 100 ? 22.096 5.561 6.132 0.50 15.33 132 GLN A O 1
ATOM 789 N N . LEU A 1 101 ? 20.955 7.137 5.003 1.00 15.36 133 LEU A N 1
ATOM 790 C CA . LEU A 1 101 ? 21.714 6.916 3.780 1.00 15.12 133 LEU A CA 1
ATOM 791 C C . LEU A 1 101 ? 23.195 7.229 3.997 1.00 15.82 133 LEU A C 1
ATOM 792 O O . LEU A 1 101 ? 24.056 6.455 3.575 1.00 15.28 133 LEU A O 1
ATOM 797 N N . SER A 1 102 ? 23.471 8.346 4.682 1.00 15.67 134 SER A N 1
ATOM 798 C CA . SER A 1 102 ? 24.852 8.761 4.957 1.00 16.87 134 SER A CA 1
ATOM 799 C C . SER A 1 102 ? 25.586 7.768 5.846 1.00 17.19 134 SER A C 1
ATOM 800 O O . SER A 1 102 ? 26.802 7.666 5.771 1.00 17.42 134 SER A O 1
ATOM 803 N N . LYS A 1 103 ? 24.857 7.028 6.670 1.00 18.43 135 LYS A N 1
ATOM 804 C CA . LYS A 1 103 ? 25.504 5.991 7.506 1.00 18.80 135 LYS A CA 1
ATOM 805 C C . LYS A 1 103 ? 25.977 4.800 6.678 1.00 19.30 135 LYS A C 1
ATOM 806 O O . LYS A 1 103 ? 26.897 4.071 7.051 1.00 20.57 135 LYS A O 1
ATOM 812 N N . ILE A 1 104 ? 25.347 4.597 5.530 1.00 18.03 136 ILE A N 1
ATOM 813 C CA . ILE A 1 104 ? 25.763 3.542 4.606 1.00 17.97 136 ILE A CA 1
ATOM 814 C C . ILE A 1 104 ? 26.955 3.920 3.738 1.00 18.02 136 ILE A C 1
ATOM 815 O O . ILE A 1 104 ? 27.932 3.160 3.618 1.00 19.23 136 ILE A O 1
ATOM 820 N N . ALA A 1 105 ? 26.885 5.087 3.096 1.00 17.29 137 ALA A N 1
ATOM 821 C CA . ALA A 1 105 ? 27.905 5.561 2.199 1.00 18.02 137 ALA A CA 1
ATOM 822 C C . ALA A 1 105 ? 27.773 7.066 1.999 1.00 17.70 137 ALA A C 1
ATOM 823 O O . ALA A 1 105 ? 26.687 7.619 2.241 1.00 18.27 137 ALA A O 1
ATOM 825 N N . PRO A 1 106 ? 28.848 7.726 1.524 1.00 18.02 138 PRO A N 1
ATOM 826 C CA . PRO A 1 106 ? 28.747 9.143 1.183 1.00 17.58 138 PRO A CA 1
ATOM 827 C C . PRO A 1 106 ? 27.557 9.323 0.251 1.00 17.04 138 PRO A C 1
ATOM 828 O O . PRO A 1 106 ? 27.421 8.580 -0.736 1.00 16.11 138 PRO A O 1
ATOM 832 N N . THR A 1 107 ? 26.697 10.270 0.602 1.00 15.52 139 THR A N 1
ATOM 833 C CA . THR A 1 107 ? 25.437 10.454 -0.102 1.00 15.84 139 THR A CA 1
ATOM 834 C C . THR A 1 107 ? 25.365 11.912 -0.555 1.00 16.12 139 THR A C 1
ATOM 835 O O . THR A 1 107 ? 25.568 12.840 0.248 1.00 16.14 139 THR A O 1
ATOM 839 N N . VAL A 1 108 ? 25.099 12.108 -1.841 1.00 15.66 140 VAL A N 1
ATOM 840 C CA . VAL A 1 108 ? 24.913 13.468 -2.369 1.00 15.30 140 VAL A CA 1
ATOM 841 C C . VAL A 1 108 ? 23.481 13.591 -2.865 1.00 15.25 140 VAL A C 1
ATOM 842 O O . VAL A 1 108 ? 22.866 12.598 -3.264 1.00 15.03 140 VAL A O 1
ATOM 846 N N A SER A 1 109 ? 22.915 14.799 -2.791 0.50 15.35 141 SER A N 1
ATOM 847 N N B SER A 1 109 ? 22.958 14.805 -2.852 0.50 15.36 141 SER A N 1
ATOM 848 C CA A SER A 1 109 ? 21.467 14.993 -3.050 0.50 15.12 141 SER A CA 1
ATOM 849 C CA B SER A 1 109 ? 21.579 14.970 -3.259 0.50 15.12 141 SER A CA 1
ATOM 850 C C A SER A 1 109 ? 21.176 16.264 -3.859 0.50 14.97 141 SER A C 1
ATOM 851 C C B SER A 1 109 ? 21.392 16.212 -4.089 0.50 14.91 141 SER A C 1
ATOM 852 O O A SER A 1 109 ? 21.681 17.338 -3.520 0.50 14.12 141 SER A O 1
ATOM 853 O O B SER A 1 109 ? 22.143 17.189 -3.986 0.50 14.47 141 SER A O 1
ATOM 858 N N . THR A 1 110 ? 20.363 16.154 -4.917 1.00 14.52 142 THR A N 1
ATOM 859 C CA . THR A 1 110 ? 19.814 17.338 -5.583 1.00 14.17 142 THR A CA 1
ATOM 860 C C . THR A 1 110 ? 18.506 17.668 -4.889 1.00 14.55 142 THR A C 1
ATOM 861 O O . THR A 1 110 ? 17.969 16.871 -4.129 1.00 14.86 142 THR A O 1
ATOM 865 N N . ASP A 1 111 ? 17.969 18.851 -5.155 1.00 13.84 143 ASP A N 1
ATOM 866 C CA . ASP A 1 111 ? 16.694 19.246 -4.561 1.00 15.79 143 ASP A CA 1
ATOM 867 C C . ASP A 1 111 ? 15.554 18.344 -5.068 1.00 15.66 143 ASP A C 1
ATOM 868 O O . ASP A 1 111 ? 14.713 17.871 -4.291 1.00 16.13 143 ASP A O 1
ATOM 873 N N . THR A 1 112 ? 15.504 18.147 -6.382 1.00 16.08 144 THR A N 1
ATOM 874 C CA . THR A 1 112 ? 14.425 17.318 -6.933 1.00 16.14 144 THR A CA 1
ATOM 875 C C . THR A 1 112 ? 14.952 16.340 -7.968 1.00 13.98 144 THR A C 1
ATOM 876 O O . THR A 1 112 ? 16.147 16.131 -8.085 1.00 13.32 144 THR A O 1
ATOM 880 N N . VAL A 1 113 ? 14.022 15.749 -8.711 1.00 12.28 145 VAL A N 1
ATOM 881 C CA . VAL A 1 113 ? 14.373 14.591 -9.521 1.00 11.16 145 VAL A CA 1
ATOM 882 C C . VAL A 1 113 ? 14.453 14.913 -11.006 1.00 11.60 145 VAL A C 1
ATOM 883 O O . VAL A 1 113 ? 14.872 14.061 -11.780 1.00 11.97 145 VAL A O 1
ATOM 887 N N . PHE A 1 114 ? 13.968 16.092 -11.395 1.00 11.68 146 PHE A N 1
ATOM 888 C CA . PHE A 1 114 ? 13.761 16.350 -12.840 1.00 11.58 146 PHE A CA 1
ATOM 889 C C . PHE A 1 114 ? 14.714 17.376 -13.444 1.00 12.46 146 PHE A C 1
ATOM 890 O O . PHE A 1 114 ? 14.675 17.605 -14.683 1.00 13.00 146 PHE A O 1
ATOM 898 N N . LYS A 1 115 ? 15.551 17.995 -12.600 1.00 12.73 147 LYS A N 1
ATOM 899 C CA . LYS A 1 115 ? 16.505 19.007 -13.126 1.00 13.13 147 LYS A CA 1
ATOM 900 C C . LYS A 1 115 ? 17.779 18.297 -13.573 1.00 13.86 147 LYS A C 1
ATOM 901 O O . LYS A 1 115 ? 18.804 18.271 -12.854 1.00 13.52 147 LYS A O 1
ATOM 907 N N . PHE A 1 116 ? 17.695 17.693 -14.761 1.00 13.88 148 PHE A N 1
ATOM 908 C CA . PHE A 1 116 ? 18.709 16.729 -15.193 1.00 14.68 148 PHE A CA 1
ATOM 909 C C . PHE A 1 116 ? 20.078 17.407 -15.374 1.00 14.98 148 PHE A C 1
ATOM 910 O O . PHE A 1 116 ? 21.111 16.750 -15.257 1.00 16.57 148 PHE A O 1
ATOM 918 N N . LYS A 1 117 ? 20.086 18.731 -15.602 1.00 15.23 149 LYS A N 1
ATOM 919 C CA . LYS A 1 117 ? 21.365 19.442 -15.724 1.00 16.44 149 LYS A CA 1
ATOM 920 C C . LYS A 1 117 ? 22.045 19.527 -14.367 1.00 16.25 149 LYS A C 1
ATOM 921 O O . LYS A 1 117 ? 23.263 19.364 -14.262 1.00 16.33 149 LYS A O 1
ATOM 927 N N . ASP A 1 118 ? 21.260 19.757 -13.321 1.00 16.22 150 ASP A N 1
ATOM 928 C CA . ASP A 1 118 ? 21.806 19.790 -11.968 1.00 16.22 150 ASP A CA 1
ATOM 929 C C . ASP A 1 118 ? 22.276 18.404 -11.527 1.00 15.91 150 ASP A C 1
ATOM 930 O O . ASP A 1 118 ? 23.342 18.254 -10.923 1.00 16.06 150 ASP A O 1
ATOM 935 N N . THR A 1 119 ? 21.492 17.378 -11.853 1.00 15.31 151 THR A N 1
ATOM 936 C CA . THR A 1 119 ? 21.890 15.979 -11.600 1.00 14.44 151 THR A CA 1
ATOM 937 C C . THR A 1 119 ? 23.218 15.667 -12.313 1.00 14.76 151 THR A C 1
ATOM 938 O O . THR A 1 119 ? 24.110 15.059 -11.730 1.00 14.26 151 THR A O 1
ATOM 942 N N . THR A 1 120 ? 23.349 16.108 -13.564 1.00 14.86 152 THR A N 1
ATOM 943 C CA . THR A 1 120 ? 24.543 15.826 -14.371 1.00 15.94 152 THR A CA 1
ATOM 944 C C . THR A 1 120 ? 25.777 16.514 -13.798 1.00 16.49 152 THR A C 1
ATOM 945 O O . THR A 1 120 ? 26.828 15.888 -13.654 1.00 16.98 152 THR A O 1
ATOM 949 N N . LYS A 1 121 ? 25.630 17.786 -13.435 1.00 17.37 153 LYS A N 1
ATOM 950 C CA . LYS A 1 121 ? 26.735 18.524 -12.783 1.00 18.41 153 LYS A CA 1
ATOM 951 C C . LYS A 1 121 ? 27.148 17.914 -11.447 1.00 18.76 153 LYS A C 1
ATOM 952 O O . LYS A 1 121 ? 28.335 17.680 -11.214 1.00 19.09 153 LYS A O 1
ATOM 958 N N . LEU A 1 122 ? 26.174 17.651 -10.576 1.00 18.13 154 LEU A N 1
ATOM 959 C CA . LEU A 1 122 ? 26.449 17.043 -9.273 1.00 17.54 154 LEU A CA 1
ATOM 960 C C . LEU A 1 122 ? 27.134 15.690 -9.422 1.00 17.82 154 LEU A C 1
ATOM 961 O O . LEU A 1 122 ? 28.114 15.402 -8.729 1.00 17.38 154 LEU A O 1
ATOM 966 N N . MET A 1 123 ? 26.589 14.847 -10.290 1.00 17.45 155 MET A N 1
ATOM 967 C CA . MET A 1 123 ? 27.142 13.511 -10.437 1.00 17.67 155 MET A CA 1
ATOM 968 C C . MET A 1 123 ? 28.494 13.544 -11.121 1.00 18.70 155 MET A C 1
ATOM 969 O O . MET A 1 123 ? 29.366 12.728 -10.787 1.00 18.87 155 MET A O 1
ATOM 974 N N . GLY A 1 124 ? 28.684 14.512 -12.017 1.00 19.83 156 GLY A N 1
ATOM 975 C CA . GLY A 1 124 ? 29.990 14.731 -12.644 1.00 21.53 156 GLY A CA 1
ATOM 976 C C . GLY A 1 124 ? 31.054 14.953 -11.568 1.00 22.74 156 GLY A C 1
ATOM 977 O O . GLY A 1 124 ? 32.127 14.319 -11.587 1.00 23.50 156 GLY A O 1
ATOM 978 N N . LYS A 1 125 ? 30.748 15.841 -10.622 1.00 23.24 157 LYS A N 1
ATOM 979 C CA . LYS A 1 125 ? 31.671 16.147 -9.524 1.00 24.35 157 LYS A CA 1
ATOM 980 C C . LYS A 1 125 ? 31.898 14.947 -8.588 1.00 23.83 157 LYS A C 1
ATOM 981 O O . LYS A 1 125 ? 33.033 14.639 -8.230 1.00 23.18 157 LYS A O 1
ATOM 987 N N . ALA A 1 126 ? 30.808 14.270 -8.222 1.00 22.75 158 ALA A N 1
ATOM 988 C CA . ALA A 1 126 ? 30.855 13.183 -7.270 1.00 22.97 158 ALA A CA 1
ATOM 989 C C . ALA A 1 126 ? 31.614 11.991 -7.826 1.00 23.43 158 ALA A C 1
ATOM 990 O O . ALA A 1 126 ? 32.313 11.288 -7.071 1.00 24.23 158 ALA A O 1
ATOM 992 N N . LEU A 1 127 ? 31.494 11.779 -9.132 1.00 22.92 159 LEU A N 1
ATOM 993 C CA . LEU A 1 127 ? 32.068 10.594 -9.792 1.00 23.61 159 LEU A CA 1
ATOM 994 C C . LEU A 1 127 ? 33.467 10.803 -10.373 1.00 24.30 159 LEU A C 1
ATOM 995 O O . LEU A 1 127 ? 34.066 9.841 -10.891 1.00 24.68 159 LEU A O 1
ATOM 1000 N N . GLY A 1 128 ? 33.970 12.033 -10.280 1.00 25.06 160 GLY A N 1
ATOM 1001 C CA . GLY A 1 128 ? 35.189 12.464 -10.979 1.00 25.83 160 GLY A CA 1
ATOM 1002 C C . GLY A 1 128 ? 35.025 12.329 -12.485 1.00 26.69 160 GLY A C 1
ATOM 1003 O O . GLY A 1 128 ? 35.926 11.842 -13.183 1.00 27.79 160 GLY A O 1
ATOM 1004 N N . LYS A 1 129 ? 33.853 12.723 -12.980 1.00 26.14 161 LYS A N 1
ATOM 1005 C CA . LYS A 1 129 ? 33.554 12.713 -14.409 1.00 26.50 161 LYS A CA 1
ATOM 1006 C C . LYS A 1 129 ? 33.124 14.115 -14.870 1.00 26.21 161 LYS A C 1
ATOM 1007 O O . LYS A 1 129 ? 32.199 14.265 -15.687 1.00 24.76 161 LYS A O 1
ATOM 1013 N N . GLU A 1 130 ? 33.808 15.136 -14.357 1.00 26.54 162 GLU A N 1
ATOM 1014 C CA . GLU A 1 130 ? 33.461 16.529 -14.647 1.00 27.34 162 GLU A CA 1
ATOM 1015 C C . GLU A 1 130 ? 33.549 16.887 -16.122 1.00 27.00 162 GLU A C 1
ATOM 1016 O O . GLU A 1 130 ? 32.651 17.552 -16.653 1.00 25.68 162 GLU A O 1
ATOM 1022 N N . LYS A 1 131 ? 34.611 16.421 -16.785 1.00 26.95 163 LYS A N 1
ATOM 1023 C CA . LYS A 1 131 ? 34.785 16.680 -18.210 1.00 27.82 163 LYS A CA 1
ATOM 1024 C C . LYS A 1 131 ? 33.683 15.977 -19.015 1.00 26.87 163 LYS A C 1
ATOM 1025 O O . LYS A 1 131 ? 33.131 16.554 -19.951 1.00 27.73 163 LYS A O 1
ATOM 1031 N N . GLU A 1 132 ? 33.360 14.742 -18.647 1.00 26.08 164 GLU A N 1
ATOM 1032 C CA . GLU A 1 132 ? 32.274 14.004 -19.310 1.00 25.31 164 GLU A CA 1
ATOM 1033 C C . GLU A 1 132 ? 30.935 14.743 -19.151 1.00 23.70 164 GLU A C 1
ATOM 1034 O O . GLU A 1 132 ? 30.190 14.895 -20.111 1.00 22.27 164 GLU A O 1
ATOM 1040 N N . ALA A 1 133 ? 30.675 15.222 -17.936 1.00 24.00 165 ALA A N 1
ATOM 1041 C CA . ALA A 1 133 ? 29.435 15.959 -17.631 1.00 24.36 165 ALA A CA 1
ATOM 1042 C C . ALA A 1 133 ? 29.330 17.245 -18.445 1.00 25.06 165 ALA A C 1
ATOM 1043 O O . ALA A 1 133 ? 28.274 17.567 -19.024 1.00 24.12 165 ALA A O 1
ATOM 1045 N N . GLU A 1 134 ? 30.446 17.962 -18.521 1.00 25.90 166 GLU A N 1
ATOM 1046 C CA . GLU A 1 134 ? 30.506 19.175 -19.321 1.00 27.40 166 GLU A CA 1
ATOM 1047 C C . GLU A 1 134 ? 30.197 18.898 -20.794 1.00 26.82 166 GLU A C 1
ATOM 1048 O O . GLU A 1 134 ? 29.433 19.644 -21.402 1.00 26.51 166 GLU A O 1
ATOM 1054 N N . ASP A 1 135 ? 30.771 17.822 -21.348 1.00 26.62 167 ASP A N 1
ATOM 1055 C CA . ASP A 1 135 ? 30.559 17.438 -22.752 1.00 26.41 167 ASP A CA 1
ATOM 1056 C C . ASP A 1 135 ? 29.083 17.052 -22.999 1.00 25.23 167 ASP A C 1
ATOM 1057 O O . ASP A 1 135 ? 28.497 17.425 -24.011 1.00 24.38 167 ASP A O 1
ATOM 1062 N N . LEU A 1 136 ? 28.486 16.306 -22.066 1.00 23.16 168 LEU A N 1
ATOM 1063 C CA . LEU A 1 136 ? 27.061 15.991 -22.161 1.00 22.08 168 LEU A CA 1
ATOM 1064 C C . LEU A 1 136 ? 26.199 17.272 -22.240 1.00 21.03 168 LEU A C 1
ATOM 1065 O O . LEU A 1 136 ? 25.358 17.413 -23.120 1.00 20.38 168 LEU A O 1
ATOM 1070 N N . LEU A 1 137 ? 26.450 18.207 -21.336 1.00 21.07 169 LEU A N 1
ATOM 1071 C CA . LEU A 1 137 ? 25.668 19.425 -21.246 1.00 21.44 169 LEU A CA 1
ATOM 1072 C C . LEU A 1 137 ? 25.905 20.330 -22.456 1.00 22.05 169 LEU A C 1
ATOM 1073 O O . LEU A 1 137 ? 24.963 20.933 -22.971 1.00 20.94 169 LEU A O 1
ATOM 1078 N N . LYS A 1 138 ? 27.150 20.377 -22.944 1.00 22.19 170 LYS A N 1
ATOM 1079 C CA . LYS A 1 138 ? 27.429 21.086 -24.206 1.00 22.91 170 LYS A CA 1
ATOM 1080 C C . LYS A 1 138 ? 26.605 20.504 -25.367 1.00 22.18 170 LYS A C 1
ATOM 1081 O O . LYS A 1 138 ? 26.021 21.257 -26.138 1.00 22.50 170 LYS A O 1
ATOM 1087 N N . LYS A 1 139 ? 26.556 19.176 -25.476 1.00 21.96 171 LYS A N 1
ATOM 1088 C CA . LYS A 1 139 ? 25.751 18.503 -26.486 1.00 22.04 171 LYS A CA 1
ATOM 1089 C C . LYS A 1 139 ? 24.255 18.870 -26.385 1.00 21.13 171 LYS A C 1
ATOM 1090 O O . LYS A 1 139 ? 23.581 19.061 -27.405 1.00 20.21 171 LYS A O 1
ATOM 1096 N N . TYR A 1 140 ? 23.736 18.941 -25.157 1.00 20.25 172 TYR A N 1
ATOM 1097 C CA . TYR A 1 140 ? 22.356 19.342 -24.976 1.00 19.80 172 TYR A CA 1
ATOM 1098 C C . TYR A 1 140 ? 22.140 20.803 -25.403 1.00 19.58 172 TYR A C 1
ATOM 1099 O O . TYR A 1 140 ? 21.192 21.111 -26.127 1.00 19.62 172 TYR A O 1
ATOM 1108 N N . ASP A 1 141 ? 23.024 21.680 -24.954 1.00 20.48 173 ASP A N 1
ATOM 1109 C CA . ASP A 1 141 ? 22.944 23.107 -25.283 1.00 21.48 173 ASP A CA 1
ATOM 1110 C C . ASP A 1 141 ? 22.985 23.336 -26.789 1.00 21.28 173 ASP A C 1
ATOM 1111 O O . ASP A 1 141 ? 22.210 24.146 -27.325 1.00 20.58 173 ASP A O 1
ATOM 1116 N N . ASP A 1 142 ? 23.858 22.590 -27.476 1.00 21.05 174 ASP A N 1
ATOM 1117 C CA . ASP A 1 142 ? 23.914 22.638 -28.934 1.00 21.68 174 ASP A CA 1
ATOM 1118 C C . ASP A 1 142 ? 22.601 22.246 -29.584 1.00 20.78 174 ASP A C 1
ATOM 1119 O O . ASP A 1 142 ? 22.141 22.904 -30.508 1.00 20.65 174 ASP A O 1
ATOM 1124 N N . LYS A 1 143 ? 21.984 21.178 -29.069 1.00 20.05 175 LYS A N 1
ATOM 1125 C CA . LYS A 1 143 ? 20.740 20.687 -29.609 1.00 19.35 175 LYS A CA 1
ATOM 1126 C C . LYS A 1 143 ? 19.619 21.696 -29.375 1.00 19.09 175 LYS A C 1
ATOM 1127 O O . LYS A 1 143 ? 18.762 21.897 -30.247 1.00 19.31 175 LYS A O 1
ATOM 1133 N N . VAL A 1 144 ? 19.639 22.317 -28.196 1.00 19.15 176 VAL A N 1
ATOM 1134 C CA . VAL A 1 144 ? 18.683 23.373 -27.850 1.00 18.74 176 VAL A CA 1
ATOM 1135 C C . VAL A 1 144 ? 18.844 24.568 -28.804 1.00 19.65 176 VAL A C 1
ATOM 1136 O O . VAL A 1 144 ? 17.861 25.009 -29.403 1.00 19.04 176 VAL A O 1
ATOM 1140 N N . ALA A 1 145 ? 20.075 25.039 -28.966 1.00 20.64 177 ALA A N 1
ATOM 1141 C CA . ALA A 1 145 ? 20.353 26.170 -29.888 1.00 21.51 177 ALA A CA 1
ATOM 1142 C C . ALA A 1 145 ? 19.863 25.885 -31.309 1.00 21.45 177 ALA A C 1
ATOM 1143 O O . ALA A 1 145 ? 19.219 26.743 -31.936 1.00 21.43 177 ALA A O 1
ATOM 1145 N N . ALA A 1 146 ? 20.153 24.689 -31.819 1.00 21.02 178 ALA A N 1
ATOM 1146 C CA . ALA A 1 146 ? 19.674 24.273 -33.140 1.00 20.48 178 ALA A CA 1
ATOM 1147 C C . ALA A 1 146 ? 18.160 24.211 -33.217 1.00 19.96 178 ALA A C 1
ATOM 1148 O O . ALA A 1 146 ? 17.569 24.586 -34.223 1.00 20.09 178 ALA A O 1
ATOM 1150 N N . PHE A 1 147 ? 17.514 23.728 -32.148 1.00 18.04 179 PHE A N 1
ATOM 1151 C CA . PHE A 1 147 ? 16.070 23.686 -32.161 1.00 17.67 179 PHE A CA 1
ATOM 1152 C C . PHE A 1 147 ? 15.453 25.090 -32.264 1.00 18.06 179 PHE A C 1
ATOM 1153 O O . PHE A 1 147 ? 14.481 25.300 -33.005 1.00 18.22 179 PHE A O 1
ATOM 1161 N N . GLN A 1 148 ? 15.996 26.018 -31.492 1.00 19.21 180 GLN A N 1
ATOM 1162 C CA . GLN A 1 148 ? 15.515 27.412 -31.506 1.00 20.32 180 GLN A CA 1
ATOM 1163 C C . GLN A 1 148 ? 15.635 28.012 -32.916 1.00 21.29 180 GLN A C 1
ATOM 1164 O O . GLN A 1 148 ? 14.687 28.634 -33.403 1.00 21.83 180 GLN A O 1
ATOM 1170 N N . LYS A 1 149 ? 16.763 27.755 -33.571 1.00 22.12 181 LYS A N 1
ATOM 1171 C CA . LYS A 1 149 ? 16.957 28.201 -34.966 1.00 22.56 181 LYS A CA 1
ATOM 1172 C C . LYS A 1 149 ? 15.919 27.616 -35.927 1.00 22.20 181 LYS A C 1
ATOM 1173 O O . LYS A 1 149 ? 15.308 28.350 -36.703 1.00 22.26 181 LYS A O 1
ATOM 1179 N N . ASP A 1 150 ? 15.699 26.304 -35.861 1.00 21.78 182 ASP A N 1
ATOM 1180 C CA . ASP A 1 150 ? 14.754 25.620 -36.725 1.00 22.30 182 ASP A CA 1
ATOM 1181 C C . ASP A 1 150 ? 13.303 26.016 -36.431 1.00 22.65 182 ASP A C 1
ATOM 1182 O O . ASP A 1 150 ? 12.469 26.090 -37.342 1.00 23.36 182 ASP A O 1
ATOM 1187 N N . ALA A 1 151 ? 13.004 26.275 -35.150 1.00 22.34 183 ALA A N 1
ATOM 1188 C CA . ALA A 1 151 ? 11.664 26.707 -34.765 1.00 22.30 183 ALA A CA 1
ATOM 1189 C C . ALA A 1 151 ? 11.344 28.120 -35.289 1.00 22.52 183 ALA A C 1
ATOM 1190 O O . ALA A 1 151 ? 10.261 28.354 -35.847 1.00 22.44 183 ALA A O 1
ATOM 1192 N N . LYS A 1 152 ? 12.298 29.031 -35.113 1.00 23.71 184 LYS A N 1
ATOM 1193 C CA . LYS A 1 152 ? 12.209 30.403 -35.645 1.00 25.38 184 LYS A CA 1
ATOM 1194 C C . LYS A 1 152 ? 12.032 30.379 -37.174 1.00 26.17 184 LYS A C 1
ATOM 1195 O O . LYS A 1 152 ? 11.174 31.075 -37.727 1.00 26.74 184 LYS A O 1
ATOM 1201 N N . ALA A 1 153 ? 12.803 29.533 -37.845 1.00 27.30 185 ALA A N 1
ATOM 1202 C CA . ALA A 1 153 ? 12.686 29.386 -39.308 1.00 27.52 185 ALA A CA 1
ATOM 1203 C C . ALA A 1 153 ? 11.296 28.918 -39.750 1.00 28.04 185 ALA A C 1
ATOM 1204 O O . ALA A 1 153 ? 10.765 29.424 -40.745 1.00 28.67 185 ALA A O 1
ATOM 1206 N N . LYS A 1 154 ? 10.677 28.000 -39.003 1.00 27.27 186 LYS A N 1
ATOM 1207 C CA . LYS A 1 154 ? 9.341 27.533 -39.367 1.00 27.21 186 LYS A CA 1
ATOM 1208 C C . LYS A 1 154 ? 8.250 28.539 -39.006 1.00 26.93 186 LYS A C 1
ATOM 1209 O O . LYS A 1 154 ? 7.367 28.843 -39.823 1.00 26.75 186 LYS A O 1
ATOM 1215 N N . TYR A 1 155 ? 8.301 29.036 -37.775 1.00 25.73 187 TYR A N 1
ATOM 1216 C CA . TYR A 1 155 ? 7.179 29.805 -37.244 1.00 25.45 187 TYR A CA 1
ATOM 1217 C C . TYR A 1 155 ? 7.275 31.309 -37.488 1.00 25.70 187 TYR A C 1
ATOM 1218 O O . TYR A 1 155 ? 6.260 32.013 -37.418 1.00 25.75 187 TYR A O 1
ATOM 1227 N N . LYS A 1 156 ? 8.487 31.781 -37.777 1.00 27.11 188 LYS A N 1
ATOM 1228 C CA . LYS A 1 156 ? 8.761 33.190 -38.114 1.00 28.13 188 LYS A CA 1
ATOM 1229 C C . LYS A 1 156 ? 8.173 34.149 -37.079 1.00 28.41 188 LYS A C 1
ATOM 1230 O O . LYS A 1 156 ? 8.526 34.047 -35.903 1.00 27.95 188 LYS A O 1
ATOM 1236 N N . ASP A 1 157 ? 7.290 35.060 -37.508 1.00 28.46 189 ASP A N 1
ATOM 1237 C CA . ASP A 1 157 ? 6.673 36.049 -36.606 1.00 29.51 189 ASP A CA 1
ATOM 1238 C C . ASP A 1 157 ? 5.843 35.429 -35.486 1.00 28.04 189 ASP A C 1
ATOM 1239 O O . ASP A 1 157 ? 5.583 36.090 -34.474 1.00 28.25 189 ASP A O 1
ATOM 1244 N N . ALA A 1 158 ? 5.418 34.175 -35.655 1.00 26.91 190 ALA A N 1
ATOM 1245 C CA . ALA A 1 158 ? 4.667 33.515 -34.580 1.00 25.78 190 ALA A CA 1
ATOM 1246 C C . ALA A 1 158 ? 5.572 32.937 -33.477 1.00 24.20 190 ALA A C 1
ATOM 1247 O O . ALA A 1 158 ? 5.071 32.555 -32.424 1.00 24.98 190 ALA A O 1
ATOM 1249 N N . TRP A 1 159 ? 6.880 32.859 -33.721 1.00 23.11 191 TRP A N 1
ATOM 1250 C CA . TRP A 1 159 ? 7.824 32.418 -32.681 1.00 21.32 191 TRP A CA 1
ATOM 1251 C C . TRP A 1 159 ? 8.107 33.575 -31.715 1.00 20.80 191 TRP A C 1
ATOM 1252 O O . TRP A 1 159 ? 8.334 34.714 -32.160 1.00 21.40 191 TRP A O 1
ATOM 1263 N N . PRO A 1 160 ? 8.107 33.309 -30.390 1.00 18.83 192 PRO A N 1
ATOM 1264 C CA . PRO A 1 160 ? 7.875 31.986 -29.739 1.00 17.77 192 PRO A CA 1
ATOM 1265 C C . PRO A 1 160 ? 6.412 31.605 -29.526 1.00 17.73 192 PRO A C 1
ATOM 1266 O O . PRO A 1 160 ? 5.570 32.464 -29.211 1.00 18.00 192 PRO A O 1
ATOM 1270 N N . LEU A 1 161 ? 6.124 30.310 -29.664 1.00 16.85 193 LEU A N 1
ATOM 1271 C CA . LEU A 1 161 ? 4.821 29.755 -29.377 1.00 16.94 193 LEU A CA 1
ATOM 1272 C C . LEU A 1 161 ? 4.687 29.621 -27.863 1.00 15.65 193 LEU A C 1
ATOM 1273 O O . LEU A 1 161 ? 5.673 29.384 -27.169 1.00 16.05 193 LEU A O 1
ATOM 1278 N N . LYS A 1 162 ? 3.461 29.742 -27.391 1.00 14.12 194 LYS A N 1
ATOM 1279 C CA . LYS A 1 162 ? 3.136 29.278 -26.040 1.00 13.48 194 LYS A CA 1
ATOM 1280 C C . LYS A 1 162 ? 2.810 27.777 -26.054 1.00 12.22 194 LYS A C 1
ATOM 1281 O O . LYS A 1 162 ? 2.118 27.267 -26.946 1.00 12.72 194 LYS A O 1
ATOM 1287 N N . ALA A 1 163 ? 3.313 27.076 -25.036 1.00 12.18 195 ALA A N 1
ATOM 1288 C CA . ALA A 1 163 ? 3.114 25.621 -24.924 1.00 12.08 195 ALA A CA 1
ATOM 1289 C C . ALA A 1 163 ? 2.565 25.307 -23.539 1.00 12.19 195 ALA A C 1
ATOM 1290 O O . ALA A 1 163 ? 2.801 26.055 -22.585 1.00 12.98 195 ALA A O 1
ATOM 1292 N N . SER A 1 164 ? 1.809 24.219 -23.446 1.00 12.25 196 SER A N 1
ATOM 1293 C CA . SER A 1 164 ? 1.543 23.620 -22.110 1.00 11.67 196 SER A CA 1
ATOM 1294 C C . SER A 1 164 ? 1.668 22.117 -22.247 1.00 11.80 196 SER A C 1
ATOM 1295 O O . SER A 1 164 ? 1.460 21.575 -23.332 1.00 11.89 196 SER A O 1
ATOM 1298 N N . VAL A 1 165 ? 2.029 21.476 -21.140 1.00 11.73 197 VAL A N 1
ATOM 1299 C CA . VAL A 1 165 ? 2.156 20.028 -21.064 1.00 11.21 197 VAL A CA 1
ATOM 1300 C C . VAL A 1 165 ? 1.093 19.579 -20.063 1.00 11.29 197 VAL A C 1
ATOM 1301 O O . VAL A 1 165 ? 1.161 19.902 -18.861 1.00 11.49 197 VAL A O 1
ATOM 1305 N N . VAL A 1 166 ? 0.079 18.896 -20.574 1.00 10.84 198 VAL A N 1
ATOM 1306 C CA . VAL A 1 166 ? -1.095 18.497 -19.770 1.00 11.29 198 VAL A CA 1
ATOM 1307 C C . VAL A 1 166 ? -1.003 17.001 -19.560 1.00 11.16 198 VAL A C 1
ATOM 1308 O O . VAL A 1 166 ? -0.847 16.244 -20.540 1.00 11.81 198 VAL A O 1
ATOM 1312 N N . ASN A 1 167 ? -1.111 16.596 -18.298 1.00 10.96 199 ASN A N 1
ATOM 1313 C CA . ASN A 1 167 ? -0.980 15.172 -17.913 1.00 11.35 199 ASN A CA 1
ATOM 1314 C C . ASN A 1 167 ? -2.269 14.703 -17.284 1.00 11.58 199 ASN A C 1
ATOM 1315 O O . ASN A 1 167 ? -2.674 15.166 -16.192 1.00 12.00 199 ASN A O 1
ATOM 1320 N N . PHE A 1 168 ? -2.944 13.774 -17.968 1.00 12.50 200 PHE A N 1
ATOM 1321 C CA . PHE A 1 168 ? -4.141 13.181 -17.382 1.00 12.23 200 PHE A CA 1
ATOM 1322 C C . PHE A 1 168 ? -3.732 12.036 -16.456 1.00 12.49 200 PHE A C 1
ATOM 1323 O O . PHE A 1 168 ? -2.939 11.162 -16.859 1.00 14.45 200 PHE A O 1
ATOM 1331 N N . ARG A 1 169 ? -4.231 12.080 -15.221 1.00 11.67 201 ARG A N 1
ATOM 1332 C CA . ARG A 1 169 ? -3.932 11.023 -14.224 1.00 12.76 201 ARG A CA 1
ATOM 1333 C C . ARG A 1 169 ? -5.224 10.297 -13.911 1.00 13.78 201 ARG A C 1
ATOM 1334 O O . ARG A 1 169 ? -6.250 10.567 -14.524 1.00 14.58 201 ARG A O 1
ATOM 1342 N N . ALA A 1 170 ? -5.187 9.371 -12.962 1.00 14.65 202 ALA A N 1
ATOM 1343 C CA . ALA A 1 170 ? -6.371 8.555 -12.673 1.00 15.19 202 ALA A CA 1
ATOM 1344 C C . ALA A 1 170 ? -7.534 9.343 -12.038 1.00 16.25 202 ALA A C 1
ATOM 1345 O O . ALA A 1 170 ? -8.715 8.995 -12.232 1.00 17.44 202 ALA A O 1
ATOM 1347 N N . ASP A 1 171 ? -7.206 10.381 -11.264 1.00 16.02 203 ASP A N 1
ATOM 1348 C CA . ASP A 1 171 ? -8.211 11.078 -10.436 1.00 17.42 203 ASP A CA 1
ATOM 1349 C C . ASP A 1 171 ? -8.014 12.600 -10.437 1.00 16.84 203 ASP A C 1
ATOM 1350 O O . ASP A 1 171 ? -8.614 13.309 -9.622 1.00 17.91 203 ASP A O 1
ATOM 1355 N N . HIS A 1 172 ? -7.169 13.096 -11.346 1.00 16.17 204 HIS A N 1
ATOM 1356 C CA . HIS A 1 172 ? -6.932 14.540 -11.486 1.00 14.90 204 HIS A CA 1
ATOM 1357 C C . HIS A 1 172 ? -6.131 14.794 -12.747 1.00 13.90 204 HIS A C 1
ATOM 1358 O O . HIS A 1 172 ? -5.770 13.854 -13.451 1.00 14.40 204 HIS A O 1
ATOM 1365 N N . THR A 1 173 ? -5.845 16.063 -13.024 1.00 13.29 205 THR A N 1
ATOM 1366 C CA . THR A 1 173 ? -5.078 16.418 -14.188 1.00 13.51 205 THR A CA 1
ATOM 1367 C C . THR A 1 173 ? -3.960 17.351 -13.727 1.00 13.43 205 THR A C 1
ATOM 1368 O O . THR A 1 173 ? -4.150 18.108 -12.781 1.00 15.68 205 THR A O 1
ATOM 1372 N N . ARG A 1 174 ? -2.796 17.255 -14.344 1.00 11.97 206 ARG A N 1
ATOM 1373 C CA . ARG A 1 174 ? -1.685 18.151 -14.004 1.00 11.42 206 ARG A CA 1
ATOM 1374 C C . ARG A 1 174 ? -1.231 19.008 -15.177 1.00 11.88 206 ARG A C 1
ATOM 1375 O O . ARG A 1 174 ? -1.393 18.627 -16.326 1.00 11.78 206 ARG A O 1
ATOM 1383 N N . ILE A 1 175 ? -0.649 20.165 -14.879 1.00 10.38 207 ILE A N 1
ATOM 1384 C CA . ILE A 1 175 ? 0.114 20.875 -15.927 1.00 10.77 207 ILE A CA 1
ATOM 1385 C C . ILE A 1 175 ? 1.557 20.865 -15.482 1.00 11.07 207 ILE A C 1
ATOM 1386 O O . ILE A 1 175 ? 1.855 21.314 -14.370 1.00 11.44 207 ILE A O 1
ATOM 1391 N N . TYR A 1 176 ? 2.457 20.341 -16.328 1.00 11.15 208 TYR A N 1
ATOM 1392 C CA . TYR A 1 176 ? 3.890 20.352 -16.030 1.00 11.15 208 TYR A CA 1
ATOM 1393 C C . TYR A 1 176 ? 4.424 2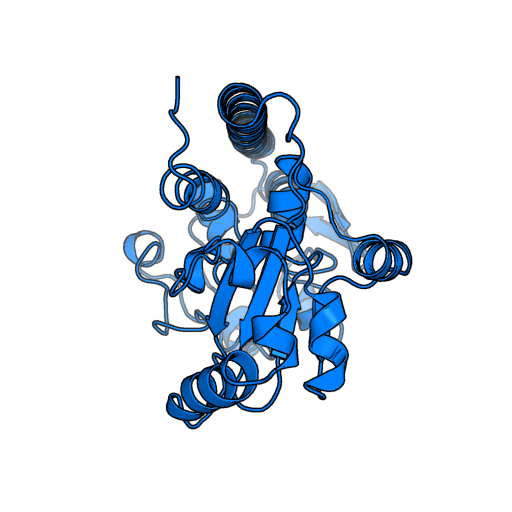1.652 -16.612 1.00 11.73 208 TYR A C 1
ATOM 1394 O O . TYR A 1 176 ? 4.968 21.669 -17.702 1.00 12.44 208 TYR A O 1
ATOM 1403 N N . ALA A 1 177 ? 4.193 22.741 -15.872 1.00 12.01 209 ALA A N 1
ATOM 1404 C CA . ALA A 1 177 ? 4.590 24.091 -16.282 1.00 12.34 209 ALA A CA 1
ATOM 1405 C C . ALA A 1 177 ? 6.103 24.198 -16.253 1.00 12.73 209 ALA A C 1
ATOM 1406 O O . ALA A 1 177 ? 6.740 24.592 -17.239 1.00 13.50 209 ALA A O 1
ATOM 1408 N N . GLY A 1 178 ? 6.655 23.786 -15.116 1.00 11.40 210 GLY A N 1
ATOM 1409 C CA . GLY A 1 178 ? 8.046 23.413 -14.973 1.00 11.41 210 GLY A CA 1
ATOM 1410 C C . GLY A 1 178 ? 8.095 21.892 -14.972 1.00 11.17 210 GLY A C 1
ATOM 1411 O O . GLY A 1 178 ? 7.487 21.223 -15.826 1.00 12.09 210 GLY A O 1
ATOM 1412 N N . GLY A 1 179 ? 8.781 21.332 -13.996 1.00 10.77 211 GLY A N 1
ATOM 1413 C CA . GLY A 1 179 ? 8.991 19.898 -14.014 1.00 11.01 211 GLY A CA 1
ATOM 1414 C C . GLY A 1 179 ? 9.856 19.489 -15.201 1.00 11.84 211 GLY A C 1
ATOM 1415 O O . GLY A 1 179 ? 10.486 20.335 -15.865 1.00 10.85 211 GLY A O 1
ATOM 1416 N N . TYR A 1 180 ? 9.916 18.189 -15.463 1.00 11.38 212 TYR A N 1
ATOM 1417 C CA . TYR A 1 180 ? 10.864 17.698 -16.457 1.00 11.38 212 TYR A CA 1
ATOM 1418 C C . TYR A 1 180 ? 10.645 18.329 -17.832 1.00 11.35 212 TYR A C 1
ATOM 1419 O O . TYR A 1 180 ? 11.591 18.934 -18.385 1.00 10.79 212 TYR A O 1
ATOM 1428 N N . ALA A 1 181 ? 9.445 18.143 -18.397 1.00 10.19 213 ALA A N 1
ATOM 1429 C CA . ALA A 1 181 ? 9.207 18.607 -19.773 1.00 11.15 213 ALA A CA 1
ATOM 1430 C C . ALA A 1 181 ? 9.027 20.114 -19.802 1.00 11.70 213 ALA A C 1
ATOM 1431 O O . ALA A 1 181 ? 9.507 20.763 -20.711 1.00 12.10 213 ALA A O 1
ATOM 1433 N N . GLY A 1 182 ? 8.371 20.673 -18.786 1.00 11.33 214 GLY A N 1
ATOM 1434 C CA . GLY A 1 182 ? 8.178 22.139 -18.752 1.00 11.38 214 GLY A CA 1
ATOM 1435 C C . GLY A 1 182 ? 9.473 22.948 -18.746 1.00 11.98 214 GLY A C 1
ATOM 1436 O O . GLY A 1 182 ? 9.576 24.000 -19.418 1.00 12.15 214 GLY A O 1
ATOM 1437 N N . GLU A 1 183 ? 10.470 22.484 -17.997 1.00 11.05 215 GLU A N 1
ATOM 1438 C CA . GLU A 1 183 ? 11.768 23.157 -18.032 1.00 12.71 215 GLU A CA 1
ATOM 1439 C C . GLU A 1 183 ? 12.493 23.021 -19.372 1.00 12.35 215 GLU A C 1
ATOM 1440 O O . GLU A 1 183 ? 13.127 23.981 -19.819 1.00 12.13 215 GLU A O 1
ATOM 1446 N N . ILE A 1 184 ? 12.419 21.839 -19.997 1.00 12.27 216 ILE A N 1
ATOM 1447 C CA . ILE A 1 184 ? 13.021 21.648 -21.316 1.00 12.07 216 ILE A CA 1
ATOM 1448 C C . ILE A 1 184 ? 12.348 22.536 -22.361 1.00 11.94 216 ILE A C 1
ATOM 1449 O O . ILE A 1 184 ? 13.038 23.211 -23.129 1.00 13.06 216 ILE A O 1
ATOM 1454 N N . LEU A 1 185 ? 11.017 22.578 -22.362 1.00 11.95 217 LEU A N 1
ATOM 1455 C CA . LEU A 1 185 ? 10.334 23.475 -23.299 1.00 12.29 217 LEU A CA 1
ATOM 1456 C C . LEU A 1 185 ? 10.775 24.920 -23.066 1.00 12.86 217 LEU A C 1
ATOM 1457 O O . LEU A 1 185 ? 10.914 25.683 -24.037 1.00 12.67 217 LEU A O 1
ATOM 1462 N N . ASN A 1 186 ? 10.916 25.313 -21.801 1.00 12.45 218 ASN A N 1
ATOM 1463 C CA . ASN A 1 186 ? 11.415 26.656 -21.490 1.00 13.59 218 ASN A CA 1
ATOM 1464 C C . ASN A 1 186 ? 12.832 26.886 -22.102 1.00 13.77 218 ASN A C 1
ATOM 1465 O O . ASN A 1 186 ? 13.109 27.938 -22.704 1.00 14.33 218 ASN A O 1
ATOM 1470 N N . ASP A 1 187 ? 13.711 25.895 -21.986 1.00 13.99 219 ASP A N 1
ATOM 1471 C CA . ASP A 1 187 ? 15.034 25.979 -22.610 1.00 15.08 219 ASP A CA 1
ATOM 1472 C C . ASP A 1 187 ? 14.932 26.189 -24.117 1.00 14.98 219 ASP A C 1
ATOM 1473 O O . ASP A 1 187 ? 15.722 26.941 -24.715 1.00 15.98 219 ASP A O 1
ATOM 1478 N N . LEU A 1 188 ? 13.975 25.515 -24.725 1.00 15.09 220 LEU A N 1
ATOM 1479 C CA . LEU A 1 188 ? 13.788 25.532 -26.175 1.00 15.00 220 LEU A CA 1
ATOM 1480 C C . LEU A 1 188 ? 13.169 26.832 -26.694 1.00 14.80 220 LEU A C 1
ATOM 1481 O O . LEU A 1 188 ? 13.036 27.020 -27.896 1.00 16.21 220 LEU A O 1
ATOM 1486 N N . GLY A 1 189 ? 12.777 27.704 -25.771 1.00 14.35 221 GLY A N 1
ATOM 1487 C CA . GLY A 1 189 ? 12.200 29.010 -26.114 1.00 13.88 221 GLY A CA 1
ATOM 1488 C C . GLY A 1 189 ? 10.698 29.133 -26.173 1.00 13.88 221 GLY A C 1
ATOM 1489 O O . GLY A 1 189 ? 10.177 30.202 -26.521 1.00 14.42 221 GLY A O 1
ATOM 1490 N N . PHE A 1 190 ? 9.979 28.057 -25.840 1.00 13.03 222 PHE A N 1
ATOM 1491 C CA . PHE A 1 190 ? 8.536 28.118 -25.735 1.00 12.46 222 PHE A CA 1
ATOM 1492 C C . PHE A 1 190 ? 8.199 28.981 -24.545 1.00 11.74 222 PHE A C 1
ATOM 1493 O O . PHE A 1 190 ? 8.938 28.984 -23.572 1.00 13.37 222 PHE A O 1
ATOM 1501 N N . LYS A 1 191 ? 7.073 29.680 -24.629 1.00 12.27 223 LYS A N 1
ATOM 1502 C CA . LYS A 1 191 ? 6.596 30.518 -23.519 1.00 12.14 223 LYS A CA 1
ATOM 1503 C C . LYS A 1 191 ? 5.289 29.971 -22.966 1.00 12.87 223 LYS A C 1
ATOM 1504 O O . LYS A 1 191 ? 4.755 28.968 -23.455 1.00 12.71 223 LYS A O 1
ATOM 1510 N N . ARG A 1 192 ? 4.785 30.624 -21.908 1.00 12.43 224 ARG A N 1
ATOM 1511 C CA . ARG A 1 192 ? 3.560 30.186 -21.239 1.00 12.66 224 ARG A CA 1
ATOM 1512 C C . ARG A 1 192 ? 2.554 31.324 -21.200 1.00 11.90 224 ARG A C 1
ATOM 1513 O O . ARG A 1 192 ? 2.954 32.504 -21.174 1.00 12.61 224 ARG A O 1
ATOM 1521 N N . ASN A 1 193 ? 1.269 30.993 -21.156 1.00 11.86 225 ASN A N 1
ATOM 1522 C CA . ASN A 1 193 ? 0.242 32.029 -20.984 1.00 12.06 225 ASN A CA 1
ATOM 1523 C C . ASN A 1 193 ? 0.509 32.759 -19.682 1.00 12.46 225 ASN A C 1
ATOM 1524 O O . ASN A 1 193 ? 1.130 32.215 -18.766 1.00 11.75 225 ASN A O 1
ATOM 1529 N N . LYS A 1 194 ? 0.066 34.011 -19.602 1.00 12.66 226 LYS A N 1
ATOM 1530 C CA . LYS A 1 194 ? 0.431 34.849 -18.472 1.00 13.44 226 LYS A CA 1
ATOM 1531 C C . LYS A 1 194 ? 0.053 34.252 -17.114 1.00 13.50 226 LYS A C 1
ATOM 1532 O O . LYS A 1 194 ? 0.850 34.296 -16.180 1.00 13.45 226 LYS A O 1
ATOM 1538 N N . ASP A 1 195 ? -1.128 33.653 -17.028 1.00 14.18 227 ASP A N 1
ATOM 1539 C CA . ASP A 1 195 ? -1.571 33.120 -15.739 1.00 15.23 227 ASP A CA 1
ATOM 1540 C C . ASP A 1 195 ? -0.709 31.913 -15.329 1.00 14.23 227 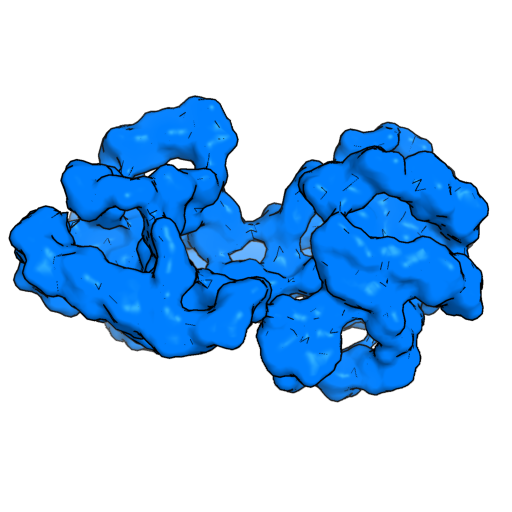ASP A C 1
ATOM 1541 O O . ASP A 1 195 ? -0.308 31.747 -14.164 1.00 14.21 227 ASP A O 1
ATOM 1546 N N . LEU A 1 196 ? -0.402 31.057 -16.298 1.00 13.03 228 LEU A N 1
ATOM 1547 C CA . LEU A 1 196 ? 0.480 29.909 -16.021 1.00 12.62 228 LEU A CA 1
ATOM 1548 C C . LEU A 1 196 ? 1.897 30.368 -15.641 1.00 13.10 228 LEU A C 1
ATOM 1549 O O . LEU A 1 196 ? 2.539 29.797 -14.740 1.00 12.97 228 LEU A O 1
ATOM 1554 N N . GLN A 1 197 ? 2.389 31.415 -16.322 1.00 13.01 229 GLN A N 1
ATOM 1555 C CA . GLN A 1 197 ? 3.728 31.905 -16.033 1.00 13.78 229 GLN A CA 1
ATOM 1556 C C . GLN A 1 197 ? 3.767 32.484 -14.620 1.00 13.96 229 GLN A C 1
ATOM 1557 O O . GLN A 1 197 ? 4.775 32.322 -13.891 1.00 14.38 229 GLN A O 1
ATOM 1563 N N . LYS A 1 198 ? 2.666 33.129 -14.223 1.00 14.40 230 LYS A N 1
ATOM 1564 C CA . LYS A 1 198 ? 2.573 33.663 -12.859 1.00 15.81 230 LYS A CA 1
ATOM 1565 C C . LYS A 1 198 ? 2.713 32.536 -11.828 1.00 15.67 230 LYS A C 1
ATOM 1566 O O . LYS A 1 198 ? 3.346 32.729 -10.782 1.00 16.06 230 LYS A O 1
ATOM 1572 N N . GLN A 1 199 ? 2.118 31.366 -12.098 1.00 15.20 231 GLN A N 1
ATOM 1573 C CA . GLN A 1 199 ? 2.272 30.205 -11.207 1.00 15.52 231 GLN A CA 1
ATOM 1574 C C . GLN A 1 199 ? 3.733 29.788 -11.081 1.00 15.23 231 GLN A C 1
ATOM 1575 O O . GLN A 1 199 ? 4.253 29.550 -9.972 1.00 15.86 231 GLN A O 1
ATOM 1581 N N . VAL A 1 200 ? 4.418 29.728 -12.220 1.00 14.81 232 VAL A N 1
ATOM 1582 C CA . VAL A 1 200 ? 5.824 29.394 -12.252 1.00 15.85 232 VAL A CA 1
ATOM 1583 C C . VAL A 1 200 ? 6.647 30.433 -11.491 1.00 16.53 232 VAL A C 1
ATOM 1584 O O . VAL A 1 200 ? 7.529 30.070 -10.711 1.00 17.08 232 VAL A O 1
ATOM 1588 N N . ASP A 1 201 ? 6.337 31.705 -11.702 1.00 17.16 233 ASP A N 1
ATOM 1589 C CA . ASP A 1 201 ? 7.061 32.784 -11.007 1.00 19.90 233 ASP A CA 1
ATOM 1590 C C . ASP A 1 201 ? 6.854 32.708 -9.489 1.00 20.94 233 ASP A C 1
ATOM 1591 O O . ASP A 1 201 ? 7.713 33.184 -8.723 1.00 22.77 233 ASP A O 1
ATOM 1596 N N . ASN A 1 202 ? 5.734 32.124 -9.062 1.00 21.01 234 ASN A N 1
ATOM 1597 C CA . ASN A 1 202 ? 5.406 31.922 -7.637 1.00 22.84 234 ASN A CA 1
ATOM 1598 C C . ASN A 1 202 ? 6.003 30.630 -7.085 1.00 22.84 234 ASN A C 1
ATOM 1599 O O . ASN A 1 202 ? 5.706 30.225 -5.951 1.00 25.16 234 ASN A O 1
ATOM 1604 N N . GLY A 1 203 ? 6.859 29.995 -7.875 1.00 22.90 235 GLY A N 1
ATOM 1605 C CA . GLY A 1 203 ? 7.568 28.794 -7.439 1.00 21.87 235 GLY A CA 1
ATOM 1606 C C . GLY A 1 203 ? 6.866 27.480 -7.713 1.00 21.93 235 GLY A C 1
ATOM 1607 O O . GLY A 1 203 ? 7.330 26.422 -7.251 1.00 22.14 235 GLY A O 1
ATOM 1608 N N . LYS A 1 204 ? 5.745 27.513 -8.441 1.00 20.56 236 LYS A N 1
ATOM 1609 C CA . LYS A 1 204 ? 5.080 26.260 -8.793 1.00 20.86 236 LYS A CA 1
ATOM 1610 C C . LYS A 1 204 ? 5.781 25.636 -10.018 1.00 20.95 236 LYS A C 1
ATOM 1611 O O . LYS A 1 204 ? 6.221 26.356 -10.946 1.00 22.07 236 LYS A O 1
ATOM 1617 N N . ASP A 1 205 ? 5.912 24.318 -9.995 1.00 19.31 237 ASP A N 1
ATOM 1618 C CA . ASP A 1 205 ? 6.519 23.553 -11.092 1.00 18.55 237 ASP A CA 1
ATOM 1619 C C . ASP A 1 205 ? 5.417 22.683 -11.734 1.00 16.86 237 ASP A C 1
ATOM 1620 O O . ASP A 1 205 ? 5.208 22.687 -12.959 1.00 16.06 237 ASP A O 1
ATOM 1625 N N . ILE A 1 206 ? 4.715 21.924 -10.895 1.00 15.80 238 ILE A N 1
ATOM 1626 C CA . ILE A 1 206 ? 3.742 20.953 -11.386 1.00 15.59 238 ILE A CA 1
ATOM 1627 C C . ILE A 1 206 ? 2.444 21.331 -10.719 1.00 15.72 238 ILE A C 1
ATOM 1628 O O . ILE A 1 206 ? 2.366 21.344 -9.481 1.00 16.81 238 ILE A O 1
ATOM 1633 N N . ILE A 1 207 ? 1.451 21.701 -11.518 1.00 14.29 239 ILE A N 1
ATOM 1634 C CA . ILE A 1 207 ? 0.171 22.176 -11.008 1.00 14.39 239 ILE A CA 1
ATOM 1635 C C . ILE A 1 207 ? -0.855 21.063 -11.025 1.00 14.19 239 ILE A C 1
ATOM 1636 O O . ILE A 1 207 ? -1.138 20.501 -12.082 1.00 13.29 239 ILE A O 1
ATOM 1641 N N . GLN A 1 208 ? -1.407 20.728 -9.855 1.00 14.81 240 GLN A N 1
ATOM 1642 C CA . GLN A 1 208 ? -2.444 19.711 -9.811 1.00 16.02 240 GLN A CA 1
ATOM 1643 C C . GLN A 1 208 ? -3.754 20.429 -9.946 1.00 16.53 240 GLN A C 1
ATOM 1644 O O . GLN A 1 208 ? -3.965 21.464 -9.280 1.00 19.75 240 GLN A O 1
ATOM 1650 N N . LEU A 1 209 ? -4.597 19.960 -10.857 1.00 14.43 241 LEU A N 1
ATOM 1651 C CA . LEU A 1 209 ? -5.924 20.526 -11.031 1.00 13.90 241 LEU A CA 1
ATOM 1652 C C . LEU A 1 209 ? -6.997 19.513 -10.747 1.00 15.28 241 LEU A C 1
ATOM 1653 O O . LEU A 1 209 ? -6.921 18.353 -11.193 1.00 15.29 241 LEU A O 1
ATOM 1658 N N . THR A 1 210 ? -8.030 19.959 -10.052 1.00 15.30 242 THR A N 1
ATOM 1659 C CA . THR A 1 210 ? -9.079 19.046 -9.616 1.00 16.60 242 THR A CA 1
ATOM 1660 C C . THR A 1 210 ? -10.394 19.374 -10.306 1.00 17.43 242 THR A C 1
ATOM 1661 O O . THR A 1 210 ? -11.334 18.582 -10.233 1.00 18.14 242 THR A O 1
ATOM 1665 N N . SER A 1 211 ? -10.475 20.546 -10.951 1.00 16.28 243 SER A N 1
ATOM 1666 C CA . SER A 1 211 ? -11.725 20.998 -11.567 1.00 16.37 243 SER A CA 1
ATOM 1667 C C . SER A 1 211 ? -11.544 21.319 -13.042 1.00 16.83 243 SER A C 1
ATOM 1668 O O . SER A 1 211 ? -10.587 21.984 -13.404 1.00 15.52 243 SER A O 1
ATOM 1671 N N . LYS A 1 212 ? -12.479 20.856 -13.874 1.00 16.77 244 LYS A N 1
ATOM 1672 C CA . LYS A 1 212 ? -12.461 21.194 -15.299 1.00 18.25 244 LYS A CA 1
ATOM 1673 C C . LYS A 1 212 ? -12.574 22.692 -15.522 1.00 18.08 244 LYS A C 1
ATOM 1674 O O . LYS A 1 212 ? -12.151 23.203 -16.558 1.00 17.89 244 LYS A O 1
ATOM 1680 N N . GLU A 1 213 ? -13.133 23.398 -14.545 1.00 18.88 245 GLU A N 1
ATOM 1681 C CA . GLU A 1 213 ? -13.176 24.858 -14.587 1.00 20.14 245 GLU A CA 1
ATOM 1682 C C . GLU A 1 213 ? -11.788 25.489 -14.687 1.00 18.71 245 GLU A C 1
ATOM 1683 O O . GLU A 1 213 ? -11.661 26.635 -15.116 1.00 18.26 245 GLU A O 1
ATOM 1689 N N . SER A 1 214 ? -10.754 24.747 -14.289 1.00 16.90 246 SER A N 1
ATOM 1690 C CA . SER A 1 214 ? -9.369 25.256 -14.367 1.00 15.86 246 SER A CA 1
ATOM 1691 C C . SER A 1 214 ? -8.708 25.043 -15.728 1.00 14.51 246 SER A C 1
ATOM 1692 O O . SER A 1 214 ? -7.594 25.471 -15.956 1.00 14.22 246 SER A O 1
ATOM 1695 N N . ILE A 1 215 ? -9.407 24.366 -16.634 1.00 13.47 247 ILE A N 1
ATOM 1696 C CA . ILE A 1 215 ? -8.838 24.075 -17.951 1.00 12.44 247 ILE A CA 1
ATOM 1697 C C . ILE A 1 215 ? -8.242 25.310 -18.669 1.00 12.67 247 ILE A C 1
ATOM 1698 O O . ILE A 1 215 ? -7.185 25.200 -19.300 1.00 12.19 247 ILE A O 1
ATOM 1703 N N . PRO A 1 216 ? -8.869 26.500 -18.542 1.00 14.11 248 PRO A N 1
ATOM 1704 C CA . PRO A 1 216 ? -8.237 27.652 -19.192 1.00 13.73 248 PRO A CA 1
ATOM 1705 C C . PRO A 1 216 ? -6.781 27.938 -18.839 1.00 13.27 248 PRO A C 1
ATOM 1706 O O . PRO A 1 216 ? -6.088 28.574 -19.626 1.00 13.69 248 PRO A O 1
ATOM 1710 N N . LEU A 1 217 ? -6.320 27.498 -17.659 1.00 12.93 249 LEU A N 1
ATOM 1711 C CA . LEU A 1 217 ? -4.929 27.654 -17.279 1.00 12.24 249 LEU A CA 1
ATOM 1712 C C . LEU A 1 217 ? -3.970 26.934 -18.247 1.00 11.14 249 LEU A C 1
ATOM 1713 O O . LEU A 1 217 ? -2.785 27.290 -18.329 1.00 12.69 249 LEU A O 1
ATOM 1718 N N . MET A 1 218 ? -4.495 25.938 -18.962 1.00 11.29 250 MET A N 1
ATOM 1719 C CA . MET A 1 218 ? -3.735 25.163 -19.930 1.00 12.05 250 MET A CA 1
ATOM 1720 C C . MET A 1 218 ? -3.530 25.890 -21.248 1.00 12.42 250 MET A C 1
ATOM 1721 O O . MET A 1 218 ? -2.827 25.387 -22.136 1.00 12.23 250 MET A O 1
ATOM 1726 N N . ASN A 1 219 ? -4.185 27.044 -21.433 1.00 11.87 251 ASN A N 1
ATOM 1727 C CA . ASN A 1 219 ? -4.203 27.630 -22.777 1.00 12.36 251 ASN A CA 1
ATOM 1728 C C . ASN A 1 219 ? -2.806 27.851 -23.357 1.00 13.06 251 ASN A C 1
ATOM 1729 O O . ASN A 1 219 ? -1.894 28.276 -22.660 1.00 13.64 251 ASN A O 1
ATOM 1734 N N . ALA A 1 220 ? -2.651 27.550 -24.649 1.00 12.41 252 ALA A N 1
ATOM 1735 C CA . ALA A 1 220 ? -1.376 27.580 -25.327 1.00 13.19 252 ALA A CA 1
ATOM 1736 C C . ALA A 1 220 ? -1.636 27.513 -26.822 1.00 13.21 252 ALA A C 1
ATOM 1737 O O . ALA A 1 220 ? -2.739 27.148 -27.252 1.00 14.27 252 ALA A O 1
ATOM 1739 N N . ASP A 1 221 ? -0.636 27.893 -27.607 1.00 14.89 253 ASP A N 1
ATOM 1740 C CA . ASP A 1 221 ? -0.662 27.673 -29.071 1.00 15.41 253 ASP A CA 1
ATOM 1741 C C . ASP A 1 221 ? -0.510 26.198 -29.469 1.00 16.28 253 ASP A C 1
ATOM 1742 O O . ASP A 1 221 ? -1.033 25.777 -30.500 1.00 16.06 253 ASP A O 1
ATOM 1747 N N . HIS A 1 222 ? 0.202 25.429 -28.651 1.00 15.14 254 HIS A N 1
ATOM 1748 C CA . HIS A 1 222 ? 0.303 23.981 -28.832 1.00 15.76 254 HIS A CA 1
ATOM 1749 C C . HIS A 1 222 ? 0.279 23.295 -27.464 1.00 15.17 254 HIS A C 1
ATOM 1750 O O . HIS A 1 222 ? 0.937 23.768 -26.523 1.00 15.11 254 HIS A O 1
ATOM 1757 N N . ILE A 1 223 ? -0.420 22.165 -27.390 1.00 15.05 255 ILE A N 1
ATOM 1758 C CA . ILE A 1 223 ? -0.569 21.438 -26.124 1.00 14.33 255 ILE A CA 1
ATOM 1759 C C . ILE A 1 223 ? -0.056 20.026 -26.303 1.00 14.67 255 ILE A C 1
ATOM 1760 O O . ILE A 1 223 ? -0.380 19.360 -27.285 1.00 14.03 255 ILE A O 1
ATOM 1765 N N . PHE A 1 224 ? 0.760 19.581 -25.349 1.00 14.00 256 PHE A N 1
ATOM 1766 C CA . PHE A 1 224 ? 1.364 18.265 -25.384 1.00 14.36 256 PHE A CA 1
ATOM 1767 C C . PHE A 1 224 ? 0.681 17.453 -24.322 1.00 14.48 256 PHE A C 1
ATOM 1768 O O . PHE A 1 224 ? 0.719 17.826 -23.144 1.00 15.49 256 PHE A O 1
ATOM 1776 N N . VAL A 1 225 ?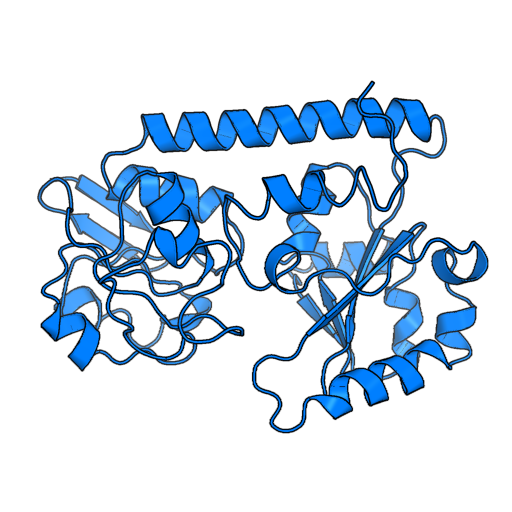 0.034 16.361 -24.724 1.00 13.86 257 VAL A N 1
ATOM 1777 C CA . VAL A 1 225 ? -0.741 15.563 -23.766 1.00 14.72 257 VAL A CA 1
ATOM 1778 C C . VAL A 1 225 ? -0.014 14.276 -23.361 1.00 15.00 257 VAL A C 1
ATOM 1779 O O . VAL A 1 225 ? 0.353 13.481 -24.228 1.00 15.18 257 VAL A O 1
ATOM 1783 N N . VAL A 1 226 ? 0.139 14.060 -22.055 1.00 14.23 258 VAL A N 1
ATOM 1784 C CA . VAL A 1 226 ? 0.809 12.855 -21.516 1.00 14.11 258 VAL A CA 1
ATOM 1785 C C . VAL A 1 226 ? -0.168 12.095 -20.641 1.00 14.42 258 VAL A C 1
ATOM 1786 O O . VAL A 1 226 ? -0.723 12.651 -19.688 1.00 14.17 258 VAL A O 1
ATOM 1790 N N . LYS A 1 227 ? -0.419 10.824 -20.971 1.00 14.41 259 LYS A N 1
ATOM 1791 C CA . LYS A 1 227 ? -1.290 9.980 -20.143 1.00 13.92 259 LYS A CA 1
ATOM 1792 C C . LYS A 1 227 ? -0.339 9.199 -19.241 1.00 14.07 259 LYS A C 1
ATOM 1793 O O . LYS A 1 227 ? 0.470 8.410 -19.735 1.00 15.07 259 LYS A O 1
ATOM 1799 N N . SER A 1 228 ? -0.381 9.459 -17.938 1.00 12.59 260 SER A N 1
ATOM 1800 C CA . SER A 1 228 ? 0.600 8.858 -17.033 1.00 13.45 260 SER A CA 1
ATOM 1801 C C . SER A 1 228 ? 0.124 8.913 -15.600 1.00 13.09 260 SER A C 1
ATOM 1802 O O . SER A 1 228 ? -0.244 9.969 -15.100 1.00 13.61 260 SER A O 1
ATOM 1805 N N . ASP A 1 229 ? 0.084 7.754 -14.954 1.00 12.05 261 ASP A N 1
ATOM 1806 C CA . ASP A 1 229 ? -0.157 7.681 -13.510 1.00 12.73 261 ASP A CA 1
ATOM 1807 C C . ASP A 1 229 ? 0.377 6.322 -13.033 1.00 12.50 261 ASP A C 1
ATOM 1808 O O . ASP A 1 229 ? -0.391 5.328 -12.936 1.00 13.26 261 ASP A O 1
ATOM 1813 N N . PRO A 1 230 ? 1.695 6.263 -12.759 1.00 12.64 262 PRO A N 1
ATOM 1814 C CA . PRO A 1 230 ? 2.354 4.959 -12.604 1.00 13.12 262 PRO A CA 1
ATOM 1815 C C . PRO A 1 230 ? 1.777 4.115 -11.497 1.00 14.85 262 PRO A C 1
ATOM 1816 O O . PRO A 1 230 ? 1.684 2.880 -11.637 1.00 16.60 262 PRO A O 1
ATOM 1820 N N . ASN A 1 231 ? 1.428 4.758 -10.401 1.00 15.39 263 ASN A N 1
ATOM 1821 C CA . ASN A 1 231 ? 0.935 4.005 -9.256 1.00 17.48 263 ASN A CA 1
ATOM 1822 C C . ASN A 1 231 ? -0.584 3.798 -9.144 1.00 17.85 263 ASN A C 1
ATOM 1823 O O . ASN A 1 231 ? -1.068 3.200 -8.161 1.00 18.35 263 ASN A O 1
ATOM 1828 N N . ALA A 1 232 ? -1.319 4.233 -10.166 1.00 17.60 264 ALA A N 1
ATOM 1829 C CA . ALA A 1 232 ? -2.762 3.943 -10.243 1.00 18.10 264 ALA A CA 1
ATOM 1830 C C . ALA A 1 232 ? -2.955 2.430 -10.233 1.00 19.18 264 ALA A C 1
ATOM 1831 O O . ALA A 1 232 ? -2.247 1.714 -10.931 1.00 19.63 264 ALA A O 1
ATOM 1833 N N . LYS A 1 233 ? -3.918 1.956 -9.455 1.00 20.31 265 LYS A N 1
ATOM 1834 C CA . LYS A 1 233 ? -4.248 0.526 -9.465 1.00 22.29 265 LYS A CA 1
ATOM 1835 C C . LYS A 1 233 ? -4.990 0.094 -10.721 1.00 22.04 265 LYS A C 1
ATOM 1836 O O . LYS A 1 233 ? -4.884 -1.060 -11.135 1.00 22.75 265 LYS A O 1
ATOM 1842 N N . ASP A 1 234 ? -5.670 1.036 -11.370 1.00 20.97 266 ASP A N 1
ATOM 1843 C CA . ASP A 1 234 ? -6.486 0.727 -12.534 1.00 21.01 266 ASP A CA 1
ATOM 1844 C C . ASP A 1 234 ? -6.090 1.639 -13.712 1.00 20.83 266 ASP A C 1
ATOM 1845 O O . ASP A 1 234 ? -6.456 2.807 -13.736 1.00 19.61 266 ASP A O 1
ATOM 1850 N N . ALA A 1 235 ? -5.341 1.086 -14.670 1.00 21.60 267 ALA A N 1
ATOM 1851 C CA . ALA A 1 235 ? -4.842 1.848 -15.833 1.00 22.35 267 ALA A CA 1
ATOM 1852 C C . ALA A 1 235 ? -5.916 2.555 -16.646 1.00 22.82 267 ALA A C 1
ATOM 1853 O O . ALA A 1 235 ? -5.679 3.642 -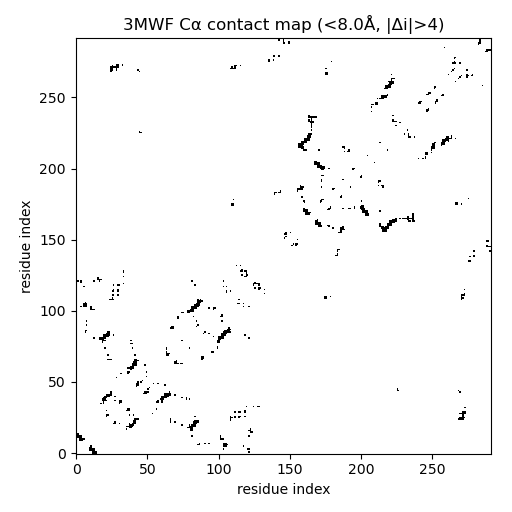17.215 1.00 23.16 267 ALA A O 1
ATOM 1855 N N . ALA A 1 236 ? -7.105 1.962 -16.683 1.00 21.55 268 ALA A N 1
ATOM 1856 C CA . ALA A 1 236 ? -8.229 2.527 -17.427 1.00 21.53 268 ALA A CA 1
ATOM 1857 C C . ALA A 1 236 ? -8.667 3.919 -16.928 1.00 20.49 268 ALA A C 1
ATOM 1858 O O . ALA A 1 236 ? -9.283 4.690 -17.673 1.00 20.86 268 ALA A O 1
ATOM 1860 N N . LEU A 1 237 ? -8.371 4.237 -15.673 1.00 19.27 269 LEU A N 1
ATOM 1861 C CA . LEU A 1 237 ? -8.874 5.479 -15.090 1.00 18.78 269 LEU A CA 1
ATOM 1862 C C . LEU A 1 237 ? -8.232 6.697 -15.738 1.00 18.12 269 LEU A C 1
ATOM 1863 O O . LEU A 1 237 ? -8.895 7.736 -15.867 1.00 18.15 269 LEU A O 1
ATOM 1868 N N . VAL A 1 238 ? -6.969 6.571 -16.152 1.00 17.69 270 VAL A N 1
ATOM 1869 C CA . VAL A 1 238 ? -6.316 7.677 -16.894 1.00 17.10 270 VAL A CA 1
ATOM 1870 C C . VAL A 1 238 ? -7.076 8.010 -18.192 1.00 17.42 270 VAL A C 1
ATOM 1871 O O . VAL A 1 238 ? -7.301 9.174 -18.519 1.00 16.75 270 VAL A O 1
ATOM 1875 N N . LYS A 1 239 ? -7.475 6.976 -18.930 1.00 17.42 271 LYS A N 1
ATOM 1876 C CA . LYS A 1 239 ? -8.275 7.191 -20.131 1.00 19.22 271 LYS A CA 1
ATOM 1877 C C . LYS A 1 239 ? -9.639 7.810 -19.844 1.00 18.97 271 LYS A C 1
ATOM 1878 O O . LYS A 1 239 ? -10.136 8.623 -20.638 1.00 18.98 271 LYS A O 1
ATOM 1884 N N . LYS A 1 240 ? -10.251 7.423 -18.729 1.00 18.77 272 LYS A N 1
ATOM 1885 C CA . LYS A 1 240 ? -11.535 8.002 -18.324 1.00 19.50 272 LYS A CA 1
ATOM 1886 C C . LYS A 1 240 ? -11.354 9.496 -18.013 1.00 19.13 272 LYS A C 1
ATOM 1887 O O . LYS A 1 240 ? -12.162 10.339 -18.430 1.00 18.62 272 LYS A O 1
ATOM 1893 N N . THR A 1 241 ? -10.281 9.819 -17.299 1.00 17.17 273 THR A N 1
ATOM 1894 C CA . THR A 1 241 ? -9.996 11.238 -17.027 1.00 17.18 273 THR A CA 1
ATOM 1895 C C . THR A 1 241 ? -9.826 12.030 -18.333 1.00 16.75 273 THR A C 1
ATOM 1896 O O . THR A 1 241 ? -10.438 13.099 -18.506 1.00 17.78 273 THR A O 1
ATOM 1900 N N . GLU A 1 242 ? -8.986 11.532 -19.232 1.00 17.41 274 GLU A N 1
ATOM 1901 C CA . GLU A 1 242 ? -8.753 12.185 -20.512 1.00 18.19 274 GLU A CA 1
ATOM 1902 C C . GLU A 1 242 ? -10.086 12.365 -21.248 1.00 19.23 274 GLU A C 1
ATOM 1903 O O . GLU A 1 242 ? -10.379 13.438 -21.762 1.00 19.05 274 GLU A O 1
ATOM 1909 N N . SER A 1 243 ? -10.898 11.310 -21.277 1.00 19.47 275 SER A N 1
ATOM 1910 C CA . SER A 1 243 ? -12.190 11.380 -21.966 1.00 20.92 275 SER A CA 1
ATOM 1911 C C . SER A 1 243 ? -13.084 12.489 -21.412 1.00 20.26 275 SER A C 1
ATOM 1912 O O . SER A 1 243 ? -13.612 13.293 -22.188 1.00 21.08 275 SER A O 1
ATOM 1915 N N . GLU A 1 244 ? -13.222 12.542 -20.089 1.00 19.36 276 GLU A N 1
ATOM 1916 C CA . GLU A 1 244 ? -14.060 13.535 -19.404 1.00 19.82 276 GLU A CA 1
ATOM 1917 C C . GLU A 1 244 ? -13.555 14.965 -19.597 1.00 19.06 276 GLU A C 1
ATOM 1918 O O . GLU A 1 244 ? -14.347 15.881 -19.906 1.00 18.85 276 GLU A O 1
ATOM 1924 N N . TRP A 1 245 ? -12.251 15.155 -19.411 1.00 17.24 277 TRP A N 1
ATOM 1925 C CA . TRP A 1 245 ? -11.667 16.496 -19.538 1.00 17.73 277 TRP A CA 1
ATOM 1926 C C . TRP A 1 245 ? -11.664 16.997 -20.982 1.00 18.13 277 TRP A C 1
ATOM 1927 O O . TRP A 1 245 ? -11.993 18.167 -21.221 1.00 19.19 277 TRP A O 1
ATOM 1938 N N . THR A 1 246 ? -11.333 16.132 -21.939 1.00 18.03 278 THR A N 1
ATOM 1939 C CA . THR A 1 246 ? -11.210 16.564 -23.348 1.00 18.23 278 THR A CA 1
ATOM 1940 C C . THR A 1 246 ? -12.593 16.724 -24.001 1.00 18.72 278 THR A C 1
ATOM 1941 O O . THR A 1 246 ? -12.697 17.346 -25.059 1.00 19.64 278 THR A O 1
ATOM 1945 N N . SER A 1 247 ? -13.624 16.206 -23.335 1.00 19.91 279 SER A N 1
ATOM 1946 C CA . SER A 1 247 ? -15.027 16.304 -23.776 1.00 21.22 279 SER A CA 1
ATOM 1947 C C . SER A 1 247 ? -15.711 17.591 -23.301 1.00 21.25 279 SER A C 1
ATOM 1948 O O . SER A 1 247 ? -16.840 17.891 -23.718 1.00 22.62 279 SER A O 1
ATOM 1951 N N . SER A 1 248 ? -15.041 18.347 -22.428 1.00 19.84 280 SER A N 1
ATOM 1952 C CA . SER A 1 248 ? -15.644 19.530 -21.815 1.00 18.96 280 SER A CA 1
ATOM 1953 C C . SER A 1 248 ? -15.647 20.720 -22.767 1.00 18.34 280 SER A C 1
ATOM 1954 O O . SER A 1 248 ? -14.784 20.843 -23.653 1.00 18.80 280 SER A O 1
ATOM 1957 N N . LYS A 1 249 ? -16.599 21.619 -22.564 1.00 19.19 281 LYS A N 1
ATOM 1958 C CA . LYS A 1 249 ? -16.616 22.872 -23.343 1.00 19.30 281 LYS A CA 1
ATOM 1959 C C . LYS A 1 249 ? -15.341 23.691 -23.122 1.00 18.59 281 LYS A C 1
ATOM 1960 O O . LYS A 1 249 ? -14.868 24.366 -24.040 1.00 18.74 281 LYS A O 1
ATOM 1966 N N . GLU A 1 250 ? -14.785 23.601 -21.905 1.00 16.91 282 GLU A N 1
ATOM 1967 C CA . GLU A 1 250 ? -13.526 24.319 -21.600 1.00 16.52 282 GLU A CA 1
ATOM 1968 C C . GLU A 1 250 ? -12.380 23.853 -22.486 1.00 15.39 282 GLU A C 1
ATOM 1969 O O . GLU A 1 250 ? -11.633 24.660 -23.026 1.00 15.81 282 GLU A O 1
ATOM 1975 N N . TRP A 1 251 ? -12.254 22.536 -22.663 1.00 15.06 283 TRP A N 1
ATOM 1976 C CA . TRP A 1 251 ? -11.186 22.018 -23.479 1.00 15.48 283 TRP A CA 1
ATOM 1977 C C . TRP A 1 251 ? -11.373 22.473 -24.935 1.00 16.04 283 TRP A C 1
ATOM 1978 O O . TRP A 1 251 ? -10.429 22.865 -25.608 1.00 15.75 283 TRP A O 1
ATOM 1989 N N . LYS A 1 252 ? -12.612 22.421 -25.395 1.00 16.63 284 LYS A N 1
ATOM 1990 C CA . LYS A 1 252 ? -12.898 22.733 -26.792 1.00 17.90 284 LYS A CA 1
ATOM 1991 C C . LYS A 1 252 ? -12.648 24.208 -27.127 1.00 17.96 284 LYS A C 1
ATOM 1992 O O . LYS A 1 252 ? -12.485 24.565 -28.293 1.00 18.75 284 LYS A O 1
ATOM 1998 N N . ASN A 1 253 ? -12.536 25.029 -26.091 1.00 17.88 285 ASN A N 1
ATOM 1999 C CA . ASN A 1 253 ? -12.267 26.455 -26.275 1.00 18.23 285 ASN A CA 1
ATOM 2000 C C . ASN A 1 253 ? -10.795 26.846 -26.182 1.00 17.98 285 ASN A C 1
ATOM 2001 O O . ASN A 1 253 ? -10.428 27.986 -26.496 1.00 18.36 285 ASN A O 1
ATOM 2006 N N . LEU A 1 254 ? -9.932 25.896 -25.814 1.00 16.09 286 LEU A N 1
ATOM 2007 C CA . LEU A 1 254 ? -8.505 26.166 -25.819 1.00 15.98 286 LEU A CA 1
ATOM 2008 C C . LEU A 1 254 ? -8.045 26.507 -27.237 1.00 16.22 286 LEU A C 1
ATOM 2009 O O . LEU A 1 254 ? -8.484 25.869 -28.211 1.00 17.30 286 LEU A O 1
ATOM 2014 N N . ASP A 1 255 ? -7.130 27.463 -27.345 1.00 16.01 287 ASP A N 1
ATOM 2015 C CA . ASP A 1 255 ? -6.568 27.852 -28.642 1.00 17.14 287 ASP A CA 1
ATOM 2016 C C . ASP A 1 255 ? -5.976 26.656 -29.387 1.00 17.37 287 ASP A C 1
ATOM 2017 O O . ASP A 1 255 ? -6.259 26.450 -30.574 1.00 17.59 287 ASP A O 1
ATOM 2022 N N . ALA A 1 256 ? -5.129 25.873 -28.721 1.00 16.18 288 ALA A N 1
ATOM 2023 C CA . ALA A 1 256 ? -4.475 24.778 -29.440 1.00 17.11 288 ALA A CA 1
ATOM 2024 C C . ALA A 1 256 ? -5.499 23.735 -29.932 1.00 17.13 288 ALA A C 1
ATOM 2025 O O . ALA A 1 256 ? -5.275 23.087 -30.983 1.00 17.57 288 ALA A O 1
ATOM 2027 N N . VAL A 1 257 ? -6.575 23.552 -29.167 1.00 17.26 289 VAL A N 1
ATOM 2028 C CA . VAL A 1 257 ? -7.596 22.546 -29.458 1.00 18.64 289 VAL A CA 1
ATOM 2029 C C . VAL A 1 257 ? -8.382 22.984 -30.704 1.00 19.97 289 VAL A C 1
ATOM 2030 O O . VAL A 1 257 ? -8.501 22.214 -31.677 1.00 19.76 289 VAL A O 1
ATOM 2034 N N . LYS A 1 258 ? -8.826 24.244 -30.689 1.00 20.94 290 LYS A N 1
ATOM 2035 C CA . LYS A 1 258 ? -9.477 24.876 -31.858 1.00 22.44 290 LYS A CA 1
ATOM 2036 C C . LYS A 1 258 ? -8.660 24.816 -33.129 1.00 23.39 290 LYS A C 1
ATOM 2037 O O . LYS A 1 258 ? -9.223 24.637 -34.232 1.00 24.00 290 LYS A O 1
ATOM 2043 N N . ASN A 1 259 ? -7.344 24.972 -33.000 1.00 23.17 291 ASN A N 1
ATOM 2044 C CA . ASN A 1 259 ? -6.445 25.033 -34.138 1.00 24.62 291 ASN A CA 1
ATOM 2045 C C . ASN A 1 259 ? -5.819 23.696 -34.516 1.00 24.27 291 ASN A C 1
ATOM 2046 O O . ASN A 1 259 ? -4.883 23.658 -35.326 1.00 24.57 291 ASN A O 1
ATOM 2051 N N . ASN A 1 260 ? -6.317 22.626 -33.901 1.00 23.98 292 ASN A N 1
ATOM 2052 C CA . ASN A 1 260 ? -5.802 21.278 -34.137 1.00 24.58 292 ASN A CA 1
ATOM 2053 C C . ASN A 1 260 ? -4.286 21.176 -33.893 1.00 23.82 292 ASN A C 1
ATOM 2054 O O . ASN A 1 260 ? -3.528 20.618 -34.702 1.00 24.06 292 ASN A O 1
ATOM 2059 N N . GLN A 1 261 ? -3.841 21.729 -32.760 1.00 21.40 293 GLN A N 1
ATOM 2060 C CA . GLN A 1 261 ? -2.426 21.797 -32.432 1.00 20.98 293 GLN A CA 1
ATOM 2061 C C . GLN A 1 261 ? -2.218 21.078 -31.108 1.00 19.17 293 GLN A C 1
ATOM 2062 O O . GLN A 1 261 ? -1.669 21.655 -30.169 1.00 17.64 293 GLN A O 1
ATOM 2068 N N . VAL A 1 262 ? -2.691 19.840 -31.034 1.00 19.10 294 VAL A N 1
ATOM 2069 C CA . VAL A 1 262 ? -2.546 19.040 -29.813 1.00 18.42 294 VAL A CA 1
ATOM 2070 C C . VAL A 1 262 ? -1.735 17.820 -30.218 1.00 19.62 294 VAL A C 1
ATOM 2071 O O . VAL A 1 262 ? -2.067 17.167 -31.222 1.00 19.64 294 VAL A O 1
ATOM 2075 N N . SER A 1 263 ? -0.649 17.552 -29.484 1.00 19.13 295 SER A N 1
ATOM 2076 C CA . SER A 1 263 ? 0.089 16.289 -29.659 1.00 20.26 295 SER A CA 1
ATOM 2077 C C . SER A 1 263 ? -0.335 15.310 -28.597 1.00 20.83 295 SER A C 1
ATOM 2078 O O . SER A 1 263 ? -0.104 15.547 -27.410 1.00 20.54 295 SER A O 1
ATOM 2081 N N . ASP A 1 264 ? -0.961 14.226 -29.034 1.00 22.40 296 ASP A N 1
ATOM 2082 C CA . ASP A 1 264 ? -1.599 13.259 -28.171 1.00 25.33 296 ASP A CA 1
ATOM 2083 C C . ASP A 1 264 ? -0.700 12.040 -28.065 1.00 25.54 296 ASP A C 1
ATOM 2084 O O . ASP A 1 264 ? 0.242 11.913 -28.820 1.00 25.52 296 ASP A O 1
ATOM 2089 N N . ASP A 1 265 ? -1.014 11.135 -27.148 1.00 27.60 297 ASP A N 1
ATOM 2090 C CA . ASP A 1 265 ? -0.195 9.919 -26.958 1.00 29.06 297 ASP A CA 1
ATOM 2091 C C . ASP A 1 265 ? 1.323 10.105 -27.125 1.00 27.55 297 ASP A C 1
ATOM 2092 O O . ASP A 1 265 ? 1.963 9.565 -28.026 1.00 29.82 297 ASP A O 1
ATOM 2097 N N . LEU A 1 266 ? 1.869 10.927 -26.260 1.00 24.68 298 LEU A N 1
ATOM 2098 C CA . LEU A 1 266 ? 3.296 11.091 -26.164 1.00 21.55 298 LEU A CA 1
ATOM 2099 C C . LEU A 1 266 ? 3.798 9.996 -25.235 1.00 19.92 298 LEU A C 1
ATOM 2100 O O . LEU A 1 266 ? 3.046 9.536 -24.387 1.00 20.68 298 LEU A O 1
ATOM 2105 N N . ASP A 1 267 ? 5.051 9.601 -25.391 1.00 17.25 299 ASP A N 1
ATOM 2106 C CA . ASP A 1 267 ? 5.618 8.5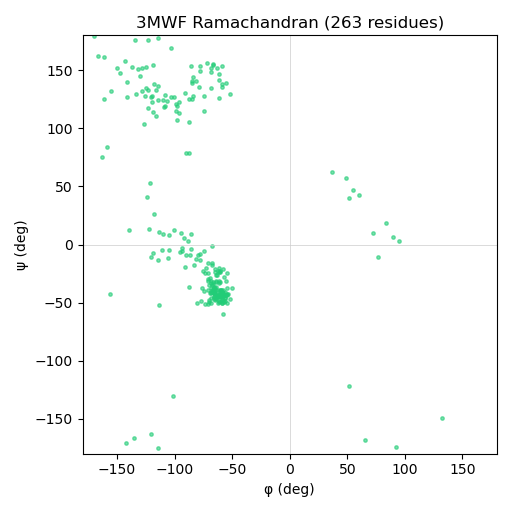52 -24.542 1.00 15.84 299 ASP A CA 1
ATOM 2107 C C . ASP A 1 267 ? 5.882 9.128 -23.160 1.00 14.64 299 ASP A C 1
ATOM 2108 O O . ASP A 1 267 ? 6.738 10.006 -23.018 1.00 13.46 299 ASP A O 1
ATOM 2113 N N . GLU A 1 268 ? 5.168 8.633 -22.156 1.00 13.43 300 GLU A N 1
ATOM 2114 C CA . GLU A 1 268 ? 5.370 9.126 -20.767 1.00 12.62 300 GLU A CA 1
ATOM 2115 C C . GLU A 1 268 ? 6.809 8.972 -20.265 1.00 12.71 300 GLU A C 1
ATOM 2116 O O . GLU A 1 268 ? 7.243 9.734 -19.392 1.00 11.98 300 GLU A O 1
ATOM 2122 N N . ILE A 1 269 ? 7.547 7.978 -20.782 1.00 11.98 301 ILE A N 1
ATOM 2123 C CA . ILE A 1 269 ? 8.920 7.753 -20.292 1.00 12.34 301 ILE A CA 1
ATOM 2124 C C . ILE A 1 269 ? 9.831 8.889 -20.740 1.00 12.82 301 ILE A C 1
ATOM 2125 O O . ILE A 1 269 ? 10.535 9.486 -19.928 1.00 13.00 301 ILE A O 1
ATOM 2130 N N . THR A 1 270 ? 9.747 9.217 -22.026 1.00 12.89 302 THR A N 1
ATOM 2131 C CA . THR A 1 270 ? 10.486 10.359 -22.585 1.00 12.89 302 THR A CA 1
ATOM 2132 C C . THR A 1 270 ? 10.062 11.693 -21.958 1.00 12.59 302 THR A C 1
ATOM 2133 O O . THR A 1 270 ? 10.909 12.538 -21.632 1.00 12.54 302 THR A O 1
ATOM 2137 N N . TRP A 1 271 ? 8.749 11.865 -21.828 1.00 11.81 303 TRP A N 1
ATOM 2138 C CA . TRP A 1 271 ? 8.185 13.154 -21.470 1.00 11.94 303 TRP A CA 1
ATOM 2139 C C . TRP A 1 271 ? 8.185 13.455 -19.985 1.00 11.86 303 TRP A C 1
ATOM 2140 O O . TRP A 1 271 ? 8.029 14.622 -19.602 1.00 11.69 303 TRP A O 1
ATOM 2151 N N . ASN A 1 272 ? 8.341 12.428 -19.136 1.00 11.79 304 ASN A N 1
ATOM 2152 C CA . ASN A 1 272 ? 8.376 12.700 -17.712 1.00 11.43 304 ASN A CA 1
ATOM 2153 C C . ASN A 1 272 ? 9.096 11.678 -16.836 1.00 11.35 304 ASN A C 1
ATOM 2154 O O . ASN A 1 272 ? 9.821 12.055 -15.889 1.00 11.17 304 ASN A O 1
ATOM 2159 N N . LEU A 1 273 ? 8.876 10.395 -17.107 1.00 10.84 305 LEU A N 1
ATOM 2160 C CA . LEU A 1 273 ? 9.295 9.406 -16.076 1.00 10.73 305 LEU A CA 1
ATOM 2161 C C . LEU A 1 273 ? 10.786 9.175 -15.982 1.00 10.86 305 LEU A C 1
ATOM 2162 O O . LEU A 1 273 ? 11.293 9.009 -14.863 1.00 12.46 305 LEU A O 1
ATOM 2167 N N . ALA A 1 274 ? 11.474 9.129 -17.123 1.00 10.96 306 ALA A N 1
ATOM 2168 C CA . ALA A 1 274 ? 12.897 8.820 -17.120 1.00 11.68 306 ALA A CA 1
ATOM 2169 C C . ALA A 1 274 ? 13.723 9.895 -16.411 1.00 11.17 306 ALA A C 1
ATOM 2170 O O . ALA A 1 274 ? 14.703 9.577 -15.715 1.00 11.89 306 ALA A O 1
ATOM 2172 N N . GLY A 1 275 ? 13.331 11.152 -16.591 1.00 11.68 307 GLY A N 1
ATOM 2173 C CA . GLY A 1 275 ? 13.840 12.252 -15.771 1.00 12.41 307 GLY A CA 1
ATOM 2174 C C . GLY A 1 275 ? 15.268 12.658 -16.031 1.00 13.30 307 GLY A C 1
ATOM 2175 O O . GLY A 1 275 ? 15.821 13.472 -15.284 1.00 13.77 307 GLY A O 1
ATOM 2176 N N . GLY A 1 276 ? 15.874 12.127 -17.105 1.00 13.40 308 GLY A N 1
ATOM 2177 C CA . GLY A 1 276 ? 17.330 12.116 -17.177 1.00 14.45 308 GLY A CA 1
ATOM 2178 C C . GLY A 1 276 ? 17.916 12.844 -18.357 1.00 14.03 308 GLY A C 1
ATOM 2179 O O . GLY A 1 276 ? 17.235 13.638 -19.035 1.00 14.59 308 GLY A O 1
ATOM 2180 N N . TYR A 1 277 ? 19.193 12.537 -18.605 1.00 13.84 309 TYR A N 1
ATOM 2181 C CA . TYR A 1 277 ? 19.931 13.139 -19.696 1.00 14.55 309 TYR A CA 1
ATOM 2182 C C . TYR A 1 277 ? 19.500 12.587 -21.042 1.00 14.98 309 TYR A C 1
ATOM 2183 O O . TYR A 1 277 ? 19.175 13.350 -21.961 1.00 14.57 309 TYR A O 1
ATOM 2192 N N . LYS A 1 278 ? 19.470 11.261 -21.160 1.00 14.15 310 LYS A N 1
ATOM 2193 C CA . LYS A 1 278 ? 19.134 10.650 -22.457 1.00 14.81 310 LYS A CA 1
ATOM 2194 C C . LYS A 1 278 ? 17.760 11.074 -22.991 1.00 15.30 310 LYS A C 1
ATOM 2195 O O . LYS A 1 278 ? 17.613 11.334 -24.193 1.00 14.53 310 LYS A O 1
ATOM 2201 N N A SER A 1 279 ? 16.755 11.165 -22.114 0.50 14.95 311 SER A N 1
ATOM 2202 N N B SER A 1 279 ? 16.788 11.159 -22.082 0.50 15.08 311 SER A N 1
ATOM 2203 C CA A SER A 1 279 ? 15.412 11.546 -22.553 0.50 14.82 311 SER A CA 1
ATOM 2204 C CA B SER A 1 279 ? 15.427 11.508 -22.439 0.50 15.11 311 SER A CA 1
ATOM 2205 C C A SER A 1 279 ? 15.326 12.975 -23.031 0.50 14.98 311 SER A C 1
ATOM 2206 C C B SER A 1 279 ? 15.278 12.956 -22.917 0.50 15.08 311 SER A C 1
ATOM 2207 O O A SER A 1 279 ? 14.437 13.303 -23.810 0.50 15.01 311 SER A O 1
ATOM 2208 O O B SER A 1 279 ? 14.328 13.259 -23.633 0.50 14.74 311 SER A O 1
ATOM 2213 N N . SER A 1 280 ? 16.207 13.832 -22.523 1.00 15.42 312 SER A N 1
ATOM 2214 C CA . SER A 1 280 ? 16.167 15.265 -22.923 1.00 16.28 312 SER A CA 1
ATOM 2215 C C . SER A 1 280 ? 16.395 15.376 -24.433 1.00 16.23 312 SER A C 1
ATOM 2216 O O . SER A 1 280 ? 15.628 16.054 -25.143 1.00 15.74 312 SER A O 1
ATOM 2219 N N . LEU A 1 281 ? 17.401 14.644 -24.921 1.00 16.55 313 LEU A N 1
ATOM 2220 C CA . LEU A 1 281 ? 17.707 14.641 -26.347 1.00 16.27 313 LEU A CA 1
ATOM 2221 C C . LEU A 1 281 ? 16.566 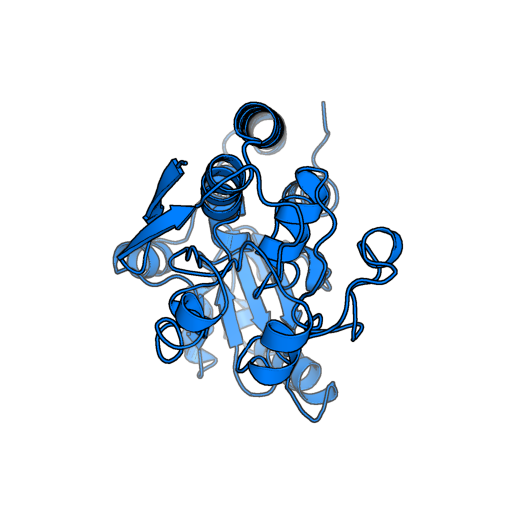14.005 -27.132 1.00 16.86 313 LEU A C 1
ATOM 2222 O O . LEU A 1 281 ? 16.157 14.509 -28.194 1.00 16.23 313 LEU A O 1
ATOM 2227 N N . LYS A 1 282 ? 16.022 12.906 -26.606 1.00 16.37 314 LYS A N 1
ATOM 2228 C CA . LYS A 1 282 ? 14.862 12.279 -27.214 1.00 16.66 314 LYS A CA 1
ATOM 2229 C C . LYS A 1 282 ? 13.603 13.155 -27.269 1.00 16.10 314 LYS A C 1
ATOM 2230 O O . LYS A 1 282 ? 12.858 13.113 -28.237 1.00 16.42 314 LYS A O 1
ATOM 2236 N N . LEU A 1 283 ? 13.350 13.913 -26.209 1.00 15.46 315 LEU A N 1
ATOM 2237 C CA . LEU A 1 283 ? 12.200 14.813 -26.183 1.00 14.71 315 LEU A CA 1
ATOM 2238 C C . LEU A 1 283 ? 12.316 15.861 -27.307 1.00 15.28 315 LEU A C 1
ATOM 2239 O O . LEU A 1 283 ? 11.360 16.072 -28.069 1.00 15.60 315 LEU A O 1
ATOM 2244 N N . ILE A 1 284 ? 13.500 16.429 -27.464 1.00 15.30 316 ILE A N 1
ATOM 2245 C CA . ILE A 1 284 ? 13.751 17.416 -28.538 1.00 16.08 316 ILE A CA 1
ATOM 2246 C C . ILE A 1 284 ? 13.510 16.778 -29.924 1.00 16.78 316 ILE A C 1
ATOM 2247 O O . ILE A 1 284 ? 12.855 17.366 -30.801 1.00 16.36 316 ILE A O 1
ATOM 2252 N N . ASP A 1 285 ? 13.993 15.550 -30.108 1.00 17.67 317 ASP A N 1
ATOM 2253 C CA . ASP A 1 285 ? 13.708 14.805 -31.353 1.00 19.00 317 ASP A CA 1
ATOM 2254 C C . ASP A 1 285 ? 12.211 14.635 -31.570 1.00 19.05 317 ASP A C 1
ATOM 2255 O O . ASP A 1 285 ? 11.719 14.803 -32.694 1.00 18.91 317 ASP A O 1
ATOM 2260 N N A ASP A 1 286 ? 11.486 14.284 -30.502 0.50 18.68 318 ASP A N 1
ATOM 2261 N N B ASP A 1 286 ? 11.489 14.316 -30.495 0.50 18.61 318 ASP A N 1
ATOM 2262 C CA A ASP A 1 286 ? 10.033 14.145 -30.552 0.50 18.78 318 ASP A CA 1
ATOM 2263 C CA B ASP A 1 286 ? 10.046 14.136 -30.548 0.50 18.67 318 ASP A CA 1
ATOM 2264 C C A ASP A 1 286 ? 9.361 15.415 -31.057 0.50 19.18 318 ASP A C 1
ATOM 2265 C C B ASP A 1 286 ? 9.322 15.407 -30.999 0.50 19.08 318 ASP A C 1
ATOM 2266 O O A ASP A 1 286 ? 8.434 15.352 -31.862 0.50 19.46 318 ASP A O 1
ATOM 2267 O O B ASP A 1 286 ? 8.326 15.334 -31.716 0.50 19.28 318 ASP A O 1
ATOM 2276 N N . LEU A 1 287 ? 9.830 16.559 -30.565 1.00 18.91 319 LEU A N 1
ATOM 2277 C CA . LEU A 1 287 ? 9.300 17.855 -30.965 1.00 19.03 319 LEU A CA 1
ATOM 2278 C C . LEU A 1 287 ? 9.479 18.144 -32.460 1.00 19.60 319 LEU A C 1
ATOM 2279 O O . LEU A 1 287 ? 8.542 18.602 -33.103 1.00 19.83 319 LEU A O 1
ATOM 2284 N N . TYR A 1 288 ? 10.651 17.845 -33.013 1.00 19.81 320 TYR A N 1
ATOM 2285 C CA . TYR A 1 288 ? 10.826 17.981 -34.474 1.00 21.01 320 TYR A CA 1
ATOM 2286 C C . TYR A 1 288 ? 9.755 17.196 -35.221 1.00 21.94 320 TYR A C 1
ATOM 2287 O O . TYR A 1 288 ? 9.152 17.693 -36.178 1.00 22.02 320 TYR A O 1
ATOM 2296 N N . GLU A 1 289 ? 9.485 15.974 -34.763 1.00 22.65 321 GLU A N 1
ATOM 2297 C CA . GLU A 1 289 ? 8.480 15.117 -35.392 1.00 23.70 321 GLU A CA 1
ATOM 2298 C C . GLU A 1 289 ? 7.035 15.585 -35.170 1.00 23.76 321 GLU A C 1
ATOM 2299 O O . GLU A 1 289 ? 6.279 15.720 -36.134 1.00 23.68 321 GLU A O 1
ATOM 2305 N N . LYS A 1 290 ? 6.656 15.837 -33.917 1.00 22.93 322 LYS A N 1
ATOM 2306 C CA . LYS A 1 290 ? 5.279 16.174 -33.591 1.00 23.50 322 LYS A CA 1
ATOM 2307 C C . LYS A 1 290 ? 4.905 17.554 -34.129 1.00 22.66 322 LYS A C 1
ATOM 2308 O O . LYS A 1 290 ? 3.737 17.786 -34.440 1.00 23.50 322 LYS A O 1
ATOM 2314 N N . LEU A 1 291 ? 5.893 18.439 -34.242 1.00 23.00 323 LEU A N 1
ATOM 2315 C CA . LEU A 1 291 ? 5.652 19.807 -34.735 1.00 23.82 323 LEU A CA 1
ATOM 2316 C C . LEU A 1 291 ? 5.933 19.973 -36.235 1.00 25.36 323 LEU A C 1
ATOM 2317 O O . LEU A 1 291 ? 5.732 21.059 -36.786 1.00 25.00 323 LEU A O 1
ATOM 2322 N N A ASN A 1 292 ? 6.401 18.896 -36.866 0.50 25.45 324 ASN A N 1
ATOM 2323 N N B ASN A 1 292 ? 6.360 18.900 -36.902 0.50 25.98 324 ASN A N 1
ATOM 2324 C CA A ASN A 1 292 ? 6.776 18.913 -38.280 0.50 26.35 324 ASN A CA 1
ATOM 2325 C CA B ASN A 1 292 ? 6.752 18.967 -38.322 0.50 27.27 324 ASN A CA 1
ATOM 2326 C C A ASN A 1 292 ? 7.712 20.086 -38.577 0.50 26.77 324 ASN A C 1
ATOM 2327 C C B ASN A 1 292 ? 7.715 20.122 -38.575 0.50 27.33 324 ASN A C 1
ATOM 2328 O O A ASN A 1 292 ? 7.413 20.935 -39.420 0.50 26.88 324 ASN A O 1
ATOM 2329 O O B ASN A 1 292 ? 7.437 21.000 -39.397 0.50 27.33 324 ASN A O 1
ATOM 2338 N N . ILE A 1 293 ? 8.825 20.136 -37.841 1.00 27.41 325 ILE A N 1
ATOM 2339 C CA . ILE A 1 293 ? 9.847 21.157 -37.994 1.00 28.07 325 ILE A CA 1
ATOM 2340 C C . ILE A 1 293 ? 11.021 20.549 -38.762 1.00 30.41 325 ILE A C 1
ATOM 2341 O O . ILE A 1 293 ? 11.518 19.486 -38.410 1.00 29.70 325 ILE A O 1
ATOM 2346 N N . GLU A 1 294 ? 11.445 21.222 -39.823 1.00 32.69 326 GLU A N 1
ATOM 2347 C CA . GLU A 1 294 ? 12.590 20.771 -40.601 1.00 36.01 326 GLU A CA 1
ATOM 2348 C C . GLU A 1 294 ? 13.890 21.037 -39.858 1.00 37.43 326 GLU A C 1
ATOM 2349 O O . GLU A 1 294 ? 14.149 22.169 -39.411 1.00 37.15 326 GLU A O 1
ATOM 2355 N N . LYS A 1 295 ? 14.703 19.987 -39.726 1.00 40.08 327 LYS A N 1
ATOM 2356 C CA . LYS A 1 295 ? 15.994 20.078 -39.029 1.00 42.67 327 LYS A CA 1
ATOM 2357 C C . LYS A 1 295 ? 16.980 20.950 -39.788 1.00 43.94 327 LYS A C 1
ATOM 2358 O O . LYS A 1 295 ? 18.113 21.151 -39.342 1.00 45.04 327 LYS A O 1
ATOM 2364 N N . GLN A 1 296 ? 16.533 21.453 -40.938 1.00 45.53 328 GLN A N 1
ATOM 2365 C CA . GLN A 1 296 ? 17.254 22.437 -41.759 1.00 46.43 328 GLN A CA 1
ATOM 2366 C C . GLN A 1 296 ? 18.541 22.986 -41.129 1.00 46.92 328 GLN A C 1
ATOM 2367 O O . GLN A 1 296 ? 18.508 23.748 -40.156 1.00 47.73 328 GLN A O 1
#

CATH classification: 3.40.50.1980 (+1 more: 3.40.50.1980)

Secondary structure (DSSP, 8-state):
-EEEEETTEEEEE-S---SEEE-SHHHHHHHHHTT---SEEPPPSSSTTS-TTTGGGSTTPEE-EETTEE-HHHHHHT--SEEEEEHHHHGGGHHHHHHHS-EEEES-SS-HHHHHHHHHHHHT-HHHHHHHHHHHHHHHHHHHHHHHHHHGGGPSPBEEEEEE-SS-EEEESSHHHHHHHHHTT-B--HHHHHHHHTT-SEEEE--GGGGGGG--SEEEEEE--TT-S-THHHHHHHHHHHTSHHHHHSHHHHTT-EE-S--HIIIIIS-SHHHHHHHHHHHHHHTT----

Sequence (292 aa):
TTSIKHAMGTTEIKGKPKRVVVTLYQGATDVAVSLGVKKPVGAVESWTQKPKFEEYIKNDLKDTKIVGQQEPAPNLEEISKLKPDLIVASKVRNEKVYDQQLSKIAPTVSSTDTVFKFKDTTKLMGKALGKEKEAEDLLKKYDDKVAAFQKDAKAKYKDAWPLKASVVNFRADHTRIYAGGYAGEILNDLGFKRNKDLQKQVDNGKDIIQLTSKESIPLMNADHIFVVKSDPNAKDAALVKKTESEWTSSKEWKNLDAVKNNQVSDDLDEITWNLAGGYKSSSLKLIDDDLYEKLNNIEKQ

Radius of gyration: 19.7 Å; Cα contacts (8 Å, |Δi|>4): 592; chains: 1; bounding box: 56×43×49 Å